Protein 6WA0 (pdb70)

Secondary structure (DSSP, 8-state):
-HHHHHHHHHHHHHHHHHHHHHHHHHH-/--THHHHHHHHHHHHHHHHHHHHHHHHHH-/--THHHHHHHHHHHHHHHHHHHHHHHHHT-/-HHHHHHHHHHHHHHHHHHHHHHHHHHT-/-HHHHHHHHHHHHHHHHHHHHHHHHHHHT-/--HHHHHHHHHHHHHHHHHHHHHHHHHH-/-HHHHHHHHHHHHHHHHHHHHHHHHHH-/-THHHHHHHHHHHHHHHHHHHHHHHHHHH-/--SHHHHHHHHHHHHHHHHHHHHHHHHHH-

Structure (mmCIF, N/CA/C/O backbone):
data_6WA0
#
_entry.id   6WA0
#
_cell.length_a   96.159
_cell.length_b   96.159
_cell.length_c   79.299
_cell.angle_alpha   90.000
_cell.angle_beta   90.000
_cell.angle_gamma   120.000
#
_symmetry.space_group_name_H-M   'P 32 2 1'
#
loop_
_atom_site.group_PDB
_atom_site.id
_atom_site.type_symbol
_atom_site.label_atom_id
_atom_site.label_alt_id
_atom_site.label_comp_id
_atom_site.label_asym_id
_atom_site.label_entity_id
_atom_site.label_seq_id
_atom_site.pdbx_PDB_ins_code
_atom_site.Cartn_x
_atom_site.Cartn_y
_atom_site.Cartn_z
_atom_site.occupancy
_atom_site.B_iso_or_equiv
_atom_site.auth_seq_id
_atom_site.auth_comp_id
_atom_site.auth_asym_id
_atom_site.auth_atom_id
_atom_site.pdbx_PDB_model_num
ATOM 1 N N . PRO A 1 2 ? -17.073 30.351 16.748 1.00 160.49 2 PRO A N 1
ATOM 2 C CA . PRO A 1 2 ? -16.711 31.720 16.365 1.00 158.98 2 PRO A CA 1
ATOM 3 C C . PRO A 1 2 ? -17.798 32.728 16.728 1.00 155.41 2 PRO A C 1
ATOM 4 O O . PRO A 1 2 ? -18.943 32.342 16.945 1.00 157.09 2 PRO A O 1
ATOM 8 N N . GLU A 1 3 ? -17.433 34.010 16.796 1.00 152.92 3 GLU A N 1
ATOM 9 C CA . GLU A 1 3 ? -18.419 35.038 17.114 1.00 150.44 3 GLU A CA 1
ATOM 10 C C . GLU A 1 3 ? -19.405 35.247 15.975 1.00 146.71 3 GLU A C 1
ATOM 11 O O . GLU A 1 3 ? -20.561 35.606 16.221 1.00 151.46 3 GLU A O 1
ATOM 17 N N . THR A 1 4 ? -18.976 35.029 14.732 1.00 138.20 4 THR A N 1
ATOM 18 C CA . THR A 1 4 ? -19.864 35.275 13.602 1.00 132.60 4 THR A CA 1
ATOM 19 C C . THR A 1 4 ? -20.977 34.235 13.531 1.00 124.31 4 THR A C 1
ATOM 20 O O . THR A 1 4 ? -22.108 34.555 13.148 1.00 123.39 4 THR A O 1
ATOM 24 N N . ALA A 1 5 ? -20.682 32.988 13.905 1.00 118.03 5 ALA A N 1
ATOM 25 C CA . ALA A 1 5 ? -21.710 31.953 13.907 1.00 109.34 5 ALA A CA 1
ATOM 26 C C . ALA A 1 5 ? -22.556 32.006 15.174 1.00 102.10 5 ALA A C 1
ATOM 27 O O . ALA A 1 5 ? -23.763 31.744 15.129 1.00 102.10 5 ALA A O 1
ATOM 29 N N . LEU A 1 6 ? -21.936 32.334 16.311 1.00 98.06 6 LEU A N 1
ATOM 30 C CA . LEU A 1 6 ? -22.682 32.459 17.558 1.00 92.57 6 LEU A CA 1
ATOM 31 C C . LEU A 1 6 ? -23.684 33.604 17.498 1.00 92.43 6 LEU A C 1
ATOM 32 O O . LEU A 1 6 ? -24.748 33.528 18.124 1.00 97.00 6 LEU A O 1
ATOM 37 N N . LEU A 1 7 ? -23.369 34.666 16.755 1.00 88.29 7 LEU A N 1
ATOM 38 C CA . LEU A 1 7 ? -24.310 35.773 16.622 1.00 88.32 7 LEU A CA 1
ATOM 39 C C . LEU A 1 7 ? -25.551 35.350 15.844 1.00 88.99 7 LEU A C 1
ATOM 40 O O . LEU A 1 7 ? -26.668 35.764 16.174 1.00 90.81 7 LEU A O 1
ATOM 45 N N . VAL A 1 8 ? -25.375 34.518 14.815 1.00 86.73 8 VAL A N 1
ATOM 46 C CA . VAL A 1 8 ? -26.515 34.034 14.042 1.00 81.09 8 VAL A CA 1
ATOM 47 C C . VAL A 1 8 ? -27.327 33.033 14.857 1.00 80.14 8 VAL A C 1
ATOM 48 O O . VAL A 1 8 ? -28.560 32.986 14.761 1.00 77.49 8 VAL A O 1
ATOM 52 N N . ALA A 1 9 ? -26.653 32.222 15.676 1.00 80.08 9 ALA A N 1
ATOM 53 C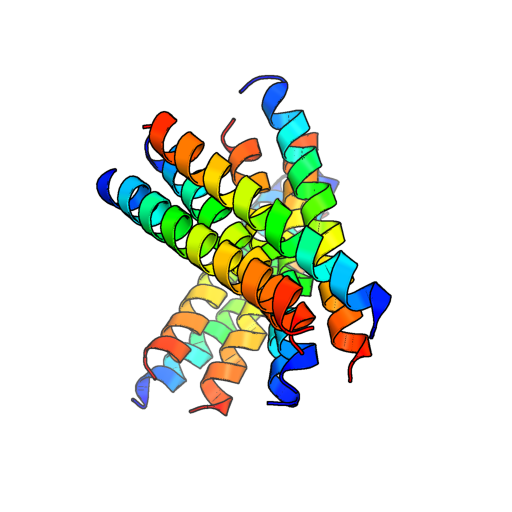 CA . ALA A 1 9 ? -27.371 31.305 16.555 1.00 80.47 9 ALA A CA 1
ATOM 54 C C . ALA A 1 9 ? -28.173 32.056 17.609 1.00 84.03 9 ALA A C 1
ATOM 55 O O . ALA A 1 9 ? -29.237 31.584 18.028 1.00 86.85 9 ALA A O 1
ATOM 57 N N . PHE A 1 10 ? -27.687 33.220 18.047 1.00 83.98 10 PHE A N 1
ATOM 58 C CA . PHE A 1 10 ? -28.437 34.014 19.013 1.00 81.98 10 PHE A CA 1
ATOM 59 C C . PHE A 1 10 ? -29.649 34.678 18.372 1.00 80.32 10 PHE A C 1
ATOM 60 O O . PHE A 1 10 ? -30.694 34.811 19.020 1.00 79.45 10 PHE A O 1
ATOM 68 N N . VAL A 1 11 ? -29.534 35.099 17.110 1.00 79.37 11 VAL A N 1
ATOM 69 C CA . VAL A 1 11 ? -30.706 35.591 16.391 1.00 80.15 11 VAL A CA 1
ATOM 70 C C . VAL A 1 11 ? -31.760 34.498 16.299 1.00 80.59 11 VAL A C 1
ATOM 71 O O . VAL A 1 11 ? -32.945 34.734 16.559 1.00 78.67 11 VAL A O 1
ATOM 75 N N . ALA A 1 12 ? -31.342 33.282 15.940 1.00 83.24 12 ALA A N 1
ATOM 76 C CA . ALA A 1 12 ? -32.272 32.160 15.899 1.00 85.53 12 ALA A CA 1
ATOM 77 C C . ALA A 1 12 ? -32.883 31.900 17.270 1.00 90.10 12 ALA A C 1
ATOM 78 O O . ALA A 1 12 ? -34.074 31.588 17.378 1.00 94.02 12 ALA A O 1
ATOM 80 N N . TYR A 1 13 ? -32.083 32.028 18.331 1.00 86.16 13 TYR A N 1
ATOM 81 C CA . TYR A 1 13 ? -32.600 31.794 19.674 1.00 83.62 13 TYR A CA 1
ATOM 82 C C . TYR A 1 13 ? -33.631 32.848 20.055 1.00 83.85 13 TYR A C 1
ATOM 83 O O . TYR A 1 13 ? -34.734 32.517 20.507 1.00 83.12 13 TYR A O 1
ATOM 92 N N . TYR A 1 14 ? -33.296 34.126 19.868 1.00 85.18 14 TYR A N 1
ATOM 93 C CA . TYR A 1 14 ? -34.236 35.184 20.219 1.00 82.65 14 TYR A CA 1
ATOM 94 C C . TYR A 1 14 ? -35.442 35.199 19.290 1.00 80.16 14 TYR A C 1
ATOM 95 O O . TYR A 1 14 ? -36.543 35.555 19.721 1.00 80.22 14 TYR A O 1
ATOM 104 N N . THR A 1 15 ? -35.262 34.813 18.023 1.00 77.87 15 THR A N 1
ATOM 105 C CA . THR A 1 15 ? -36.410 34.692 17.130 1.00 77.44 15 THR A CA 1
ATOM 106 C C . THR A 1 15 ? -37.303 33.527 17.545 1.00 77.14 15 THR A C 1
ATOM 107 O O . THR A 1 15 ? -38.531 33.610 17.435 1.00 76.60 15 THR A O 1
ATOM 111 N N . ALA A 1 16 ? -36.705 32.436 18.029 1.00 75.95 16 ALA A N 1
ATOM 112 C CA . ALA A 1 16 ? -37.508 31.337 18.554 1.00 76.26 16 ALA A CA 1
ATOM 113 C C . ALA A 1 16 ? -38.241 31.745 19.822 1.00 72.11 16 ALA A C 1
ATOM 114 O O . ALA A 1 16 ? -39.364 31.287 20.062 1.00 70.21 16 ALA A O 1
ATOM 116 N N . LEU A 1 17 ? -37.629 32.603 20.639 1.00 72.11 17 LEU A N 1
ATOM 117 C CA . LEU A 1 17 ? -38.295 33.074 21.849 1.00 74.06 17 LEU A CA 1
ATOM 118 C C . LEU A 1 17 ? -39.475 33.976 21.515 1.00 70.69 17 LEU A C 1
ATOM 119 O O . LEU A 1 17 ? -40.508 33.933 22.193 1.00 69.34 17 LEU A O 1
ATOM 124 N N . ILE A 1 18 ? -39.342 34.800 20.474 1.00 70.74 18 ILE A N 1
ATOM 125 C CA . ILE A 1 18 ? -40.445 35.668 20.077 1.00 70.53 18 ILE A CA 1
ATOM 126 C C . ILE A 1 18 ? -41.595 34.842 19.517 1.00 77.59 18 ILE A C 1
ATOM 127 O O . ILE A 1 18 ? -42.763 35.069 19.858 1.00 79.25 18 ILE A O 1
ATOM 132 N N . ALA A 1 19 ? -41.286 33.865 18.659 1.00 79.45 19 ALA A N 1
ATOM 133 C CA . ALA A 1 19 ? -42.325 32.975 18.152 1.00 79.67 19 ALA A CA 1
ATOM 134 C C . ALA A 1 19 ? -43.012 32.221 19.281 1.00 81.86 19 ALA A C 1
ATOM 135 O O . ALA A 1 19 ? -44.213 31.942 19.201 1.00 85.99 19 ALA A O 1
ATOM 137 N N . LEU A 1 20 ? -42.272 31.892 20.340 1.00 83.73 20 LEU A N 1
ATOM 138 C CA . LEU A 1 20 ? -42.869 31.181 21.465 1.00 84.24 20 LEU A CA 1
ATOM 139 C C . LEU A 1 20 ? -43.767 32.099 22.282 1.00 82.55 20 LEU A C 1
ATOM 140 O O . LEU A 1 20 ? -44.818 31.672 22.773 1.00 81.93 20 LEU A O 1
ATOM 145 N N . ILE A 1 21 ? -43.369 33.364 22.438 1.00 82.66 21 ILE A N 1
ATOM 146 C CA . ILE A 1 21 ? -44.203 34.327 23.150 1.00 83.18 21 ILE A CA 1
ATOM 147 C C . ILE A 1 21 ? -45.439 34.669 22.329 1.00 84.64 21 ILE A C 1
ATOM 148 O O . ILE A 1 21 ? -46.546 34.787 22.869 1.00 87.72 21 ILE A O 1
ATOM 153 N N . PHE A 1 22 ? -45.272 34.835 21.014 1.00 82.72 22 PHE A N 1
ATOM 154 C CA . PHE A 1 22 ? -46.418 35.090 20.148 1.00 83.03 22 PHE A CA 1
ATOM 155 C C . PHE A 1 22 ? -47.422 33.947 20.202 1.00 82.75 22 PHE A C 1
ATOM 156 O O . PHE A 1 22 ? -48.636 34.181 20.160 1.00 80.47 22 PHE A O 1
ATOM 164 N N . ALA A 1 23 ? -46.938 32.708 20.303 1.00 83.88 23 ALA A N 1
ATOM 165 C CA . ALA A 1 23 ? -47.842 31.571 20.417 1.00 85.40 23 ALA A CA 1
ATOM 166 C C . ALA A 1 23 ? -48.620 31.602 21.727 1.00 88.57 23 ALA A C 1
ATOM 167 O O . ALA A 1 23 ? -49.790 31.206 21.759 1.00 94.88 23 ALA A O 1
ATOM 169 N N . ILE A 1 24 ? -47.996 32.072 22.810 1.00 85.96 24 ILE A N 1
ATOM 170 C CA . ILE A 1 24 ? -48.695 32.147 24.089 1.00 82.49 24 ILE A CA 1
ATOM 171 C C . ILE A 1 24 ? -49.764 33.232 24.051 1.00 87.32 24 ILE A C 1
ATOM 172 O O . ILE A 1 24 ? -50.849 33.073 24.622 1.00 92.34 24 ILE A O 1
ATOM 177 N N . LEU A 1 25 ? -49.478 34.349 23.377 1.00 88.56 25 LEU A N 1
ATOM 178 C CA . LEU A 1 25 ? -50.447 35.437 23.306 1.00 95.28 25 LEU A CA 1
ATOM 179 C C . LEU A 1 25 ? -51.715 35.003 22.581 1.00 103.85 25 LEU A C 1
ATOM 180 O O . LEU A 1 25 ? -52.819 35.433 22.932 1.00 109.01 25 LEU A O 1
ATOM 185 N N . ALA A 1 26 ? -51.579 34.143 21.572 1.00 108.64 26 ALA A N 1
ATOM 186 C CA . ALA A 1 26 ? -52.742 33.649 20.844 1.00 114.42 26 ALA A CA 1
ATOM 187 C C . ALA A 1 26 ? -53.511 32.597 21.630 1.00 118.92 26 ALA A C 1
ATOM 188 O O . ALA A 1 26 ? -54.728 32.468 21.457 1.00 123.84 26 ALA A O 1
ATOM 190 N N . THR A 1 27 ? -52.826 31.847 22.496 1.00 119.31 27 THR A N 1
ATOM 191 C CA . THR A 1 27 ? -53.502 30.832 23.296 1.00 123.17 27 THR A CA 1
ATOM 192 C C . THR A 1 27 ? -54.375 31.466 24.372 1.00 126.11 27 THR A C 1
ATOM 193 O O . THR A 1 27 ? -55.485 30.991 24.641 1.00 131.88 27 THR A O 1
ATOM 197 N N . ARG A 1 28 ? -53.892 32.544 24.994 1.00 124.91 28 ARG A N 1
ATOM 198 C CA . ARG A 1 28 ? -54.655 33.183 26.060 1.00 130.96 28 ARG A CA 1
ATOM 199 C C . ARG A 1 28 ? -55.947 33.800 25.541 1.00 135.11 28 ARG A C 1
ATOM 200 O O . ARG A 1 28 ? -56.927 33.898 26.288 1.00 141.12 28 ARG A O 1
ATOM 208 N N . ARG A 1 29 ? -55.974 34.213 24.278 1.00 131.70 29 ARG A N 1
ATOM 209 C CA . ARG A 1 29 ? -57.182 34.781 23.693 1.00 131.48 29 ARG A CA 1
ATOM 210 C C . ARG A 1 29 ? -58.103 33.679 23.175 1.00 128.17 29 ARG A C 1
ATOM 211 O O . ARG A 1 29 ? -59.294 33.653 23.488 1.00 125.96 29 ARG A O 1
ATOM 219 N N . GLU B 1 1 ? -15.713 31.138 20.935 1.00 180.92 1 GLU B N 1
ATOM 220 C CA . GLU B 1 1 ? -16.265 29.836 21.289 1.00 181.10 1 GLU B CA 1
ATOM 221 C C . GLU B 1 1 ? -16.823 29.112 20.069 1.00 179.57 1 GLU B C 1
ATOM 222 O O . GLU B 1 1 ? -17.832 29.528 19.501 1.00 179.70 1 GLU B O 1
ATOM 228 N N . PRO B 1 2 ? -16.169 28.020 19.672 1.00 175.85 2 PRO B N 1
ATOM 229 C CA . PRO B 1 2 ? -16.617 27.283 18.484 1.00 171.23 2 PRO B CA 1
ATOM 230 C C . PRO B 1 2 ? -17.724 26.282 18.784 1.00 162.93 2 PRO B C 1
ATOM 231 O O . PRO B 1 2 ? -18.702 26.190 18.034 1.00 162.95 2 PRO B O 1
ATOM 235 N N . GLU B 1 3 ? -17.582 25.527 19.876 1.00 153.82 3 GLU B N 1
ATOM 236 C CA . GLU B 1 3 ? -18.582 24.526 20.227 1.00 143.27 3 GLU B CA 1
ATOM 237 C C . GLU B 1 3 ? -19.864 25.151 20.766 1.00 130.50 3 GLU B C 1
ATOM 238 O O . GLU B 1 3 ? -20.909 24.493 20.756 1.00 125.52 3 GLU B O 1
ATOM 244 N N . THR B 1 4 ? -19.809 26.398 21.240 1.00 126.45 4 THR B N 1
ATOM 245 C CA . THR B 1 4 ? -20.992 27.025 21.820 1.00 122.09 4 THR B CA 1
ATOM 246 C C . THR B 1 4 ? -22.028 27.363 20.754 1.00 119.96 4 THR B C 1
ATOM 247 O O . THR B 1 4 ? -23.227 27.417 21.053 1.00 119.64 4 THR B O 1
ATOM 251 N N . ALA B 1 5 ? -21.594 27.579 19.508 1.00 117.82 5 ALA B N 1
ATOM 252 C CA . ALA B 1 5 ? -22.533 27.915 18.441 1.00 113.98 5 ALA B CA 1
ATOM 253 C C . ALA B 1 5 ? -23.550 26.801 18.224 1.00 111.77 5 ALA B C 1
ATOM 254 O O . ALA B 1 5 ? -24.731 27.071 17.982 1.00 110.43 5 ALA B O 1
ATOM 256 N N . LEU B 1 6 ? -23.107 25.542 18.285 1.00 113.14 6 LEU B N 1
ATOM 257 C CA . LEU B 1 6 ? -24.039 24.429 18.153 1.00 112.40 6 LEU B CA 1
ATOM 258 C C . LEU B 1 6 ? -24.990 24.362 19.337 1.00 110.29 6 LEU B C 1
ATOM 259 O O . LEU B 1 6 ? -26.137 23.931 19.184 1.00 108.68 6 LEU B O 1
ATOM 264 N N . LEU B 1 7 ? -24.530 24.778 20.519 1.00 112.43 7 LEU B N 1
ATOM 265 C CA . LEU B 1 7 ? -25.385 24.766 21.701 1.00 109.21 7 LEU B CA 1
ATOM 266 C C . LEU B 1 7 ? -26.599 25.665 21.507 1.00 103.82 7 LEU B C 1
ATOM 267 O O . LEU B 1 7 ? -27.742 25.245 21.724 1.00 103.20 7 LEU B O 1
ATOM 272 N N . VAL B 1 8 ? -26.369 26.911 21.089 1.00 97.00 8 VAL B N 1
ATOM 273 C CA . VAL B 1 8 ? -27.472 27.848 20.908 1.00 90.96 8 VAL B CA 1
ATOM 274 C C . VAL B 1 8 ? -28.334 27.448 19.718 1.00 90.03 8 VAL B C 1
ATOM 275 O O . VAL B 1 8 ? -29.560 27.610 19.748 1.00 92.21 8 VAL B O 1
ATOM 279 N N . ALA B 1 9 ? -27.720 26.912 18.659 1.00 89.43 9 ALA B N 1
ATOM 280 C CA . ALA B 1 9 ? -28.484 26.535 17.474 1.00 87.58 9 ALA B CA 1
ATOM 281 C C . ALA B 1 9 ? -29.425 25.373 17.766 1.00 92.34 9 ALA B C 1
ATOM 282 O O . ALA B 1 9 ? -30.563 25.355 17.285 1.00 95.17 9 ALA B O 1
ATOM 284 N N . PHE B 1 10 ? -28.971 24.391 18.548 1.00 93.97 10 PHE B N 1
ATOM 285 C CA . PHE B 1 10 ? -29.849 23.282 18.906 1.00 95.43 10 PHE B CA 1
ATOM 286 C C . PHE B 1 10 ? -30.979 23.745 19.815 1.00 95.48 10 PHE B C 1
ATOM 287 O O . PHE B 1 10 ? -32.132 23.335 19.636 1.00 94.65 10 PHE B O 1
ATOM 295 N N . VAL B 1 11 ? -30.672 24.603 20.791 1.00 97.69 11 VAL B N 1
ATOM 296 C CA . VAL B 1 11 ? -31.720 25.155 21.646 1.00 93.91 11 VAL B CA 1
ATOM 297 C C . VAL B 1 11 ? -32.696 25.979 20.819 1.00 93.28 11 VAL B C 1
ATOM 298 O O . VAL B 1 11 ? -33.915 25.900 21.011 1.00 95.82 11 VAL B O 1
ATOM 302 N N . ALA B 1 12 ? -32.181 26.772 19.878 1.00 88.44 12 ALA B N 1
ATOM 303 C CA . ALA B 1 12 ? -33.058 27.542 19.001 1.00 85.96 12 ALA B CA 1
ATOM 304 C C . ALA B 1 12 ? -33.874 26.629 18.094 1.00 83.76 12 ALA B C 1
ATOM 305 O O . ALA B 1 12 ? -35.063 26.877 17.861 1.00 80.16 12 ALA B O 1
ATOM 307 N N . TYR B 1 13 ? -33.252 25.566 17.577 1.00 85.42 13 TYR B N 1
ATOM 308 C CA . TYR B 1 13 ? -33.947 24.669 16.659 1.00 86.07 13 TYR B CA 1
ATOM 309 C C . TYR B 1 13 ? -35.098 23.950 17.349 1.00 89.88 13 TYR B C 1
ATOM 310 O O . TYR B 1 13 ? -36.190 23.829 16.780 1.00 91.96 13 TYR B O 1
ATOM 319 N N . TYR B 1 14 ? -34.876 23.462 18.571 1.00 89.76 14 TYR B N 1
ATOM 320 C CA . TYR B 1 14 ? -35.944 22.769 19.284 1.00 88.51 14 TYR B CA 1
ATOM 321 C C . TYR B 1 14 ? -36.991 23.751 19.800 1.00 85.34 14 TYR B C 1
ATOM 322 O O . TYR B 1 14 ? -38.193 23.464 19.752 1.00 86.75 14 TYR B O 1
ATOM 331 N N . THR B 1 15 ? -36.556 24.919 20.281 1.00 81.58 15 THR B N 1
ATOM 332 C CA . THR B 1 15 ? -37.497 25.934 20.748 1.00 81.45 15 THR B CA 1
ATOM 333 C C . THR B 1 15 ? -38.415 26.393 19.623 1.00 83.02 15 THR B C 1
ATOM 334 O O . THR B 1 15 ? -39.622 26.566 19.828 1.00 83.99 15 THR B O 1
ATOM 338 N N . ALA B 1 16 ? -37.859 26.599 18.426 1.00 84.70 16 ALA B N 1
ATOM 339 C CA . ALA B 1 16 ? -38.684 26.979 17.285 1.00 82.96 16 ALA B CA 1
ATOM 340 C C . ALA B 1 16 ? -39.662 25.873 16.910 1.00 84.62 16 ALA B C 1
ATOM 341 O O . ALA B 1 16 ? -40.777 26.157 16.460 1.00 85.93 16 ALA B O 1
ATOM 343 N N . LEU B 1 17 ? -39.265 24.610 17.090 1.00 83.64 17 LEU B N 1
ATOM 344 C CA . LEU B 1 17 ? -40.190 23.504 16.863 1.00 84.31 17 LEU B CA 1
ATOM 345 C C . LEU B 1 17 ? -41.303 23.497 17.901 1.00 84.34 17 LEU B C 1
ATOM 346 O O . LEU B 1 17 ? -42.457 23.189 17.581 1.00 84.49 17 LEU B O 1
ATOM 351 N N . ILE B 1 18 ? -40.972 23.819 19.152 1.00 85.04 18 ILE B N 1
ATOM 352 C CA . ILE B 1 18 ? -41.992 23.938 20.189 1.00 84.83 18 ILE B CA 1
ATOM 353 C C . ILE B 1 18 ? -42.952 25.072 19.857 1.00 83.45 18 ILE B C 1
ATOM 354 O O . ILE B 1 18 ? -44.175 24.928 19.967 1.00 82.15 18 ILE B O 1
ATOM 359 N N . ALA B 1 19 ? -42.409 26.220 19.442 1.00 81.82 19 ALA B N 1
ATOM 360 C CA . ALA B 1 19 ? -43.252 27.337 19.032 1.00 78.40 19 ALA B CA 1
ATOM 361 C C . ALA B 1 19 ? -44.022 27.019 17.758 1.00 79.76 19 ALA B C 1
ATOM 362 O O . ALA B 1 19 ? -45.127 27.536 17.559 1.00 80.61 19 ALA B O 1
ATOM 364 N N . LEU B 1 20 ? -43.461 26.176 16.890 1.00 83.23 20 LEU B N 1
ATOM 365 C CA . LEU B 1 20 ? -44.164 25.792 15.671 1.00 89.65 20 LEU B CA 1
ATOM 366 C C . LEU B 1 20 ? -45.407 24.970 15.989 1.00 92.94 20 LEU B C 1
ATOM 367 O O . LEU B 1 20 ? -46.469 25.185 15.394 1.00 93.12 20 LEU B O 1
ATOM 372 N N . ILE B 1 21 ? -45.294 24.028 16.928 1.00 95.05 21 ILE B N 1
ATOM 373 C CA . ILE B 1 21 ? -46.427 23.171 17.266 1.00 93.55 21 ILE B CA 1
ATOM 374 C C . ILE B 1 21 ? -47.482 23.952 18.040 1.00 95.68 21 ILE B C 1
ATOM 375 O O . ILE B 1 21 ? -48.687 23.755 17.842 1.00 97.52 21 ILE B O 1
ATOM 380 N N . PHE B 1 22 ? -47.051 24.844 18.937 1.00 91.52 22 PHE B N 1
ATOM 381 C CA . PHE B 1 22 ? -48.006 25.658 19.684 1.00 90.66 22 PHE B CA 1
ATOM 382 C C . PHE B 1 22 ? -48.834 26.530 18.750 1.00 92.46 22 PHE B C 1
ATOM 383 O O . PHE B 1 22 ? -50.030 26.742 18.983 1.00 94.48 22 PHE B O 1
ATOM 391 N N . ALA B 1 23 ? -48.212 27.054 17.692 1.00 91.43 23 ALA B N 1
ATOM 392 C CA . ALA B 1 23 ? -48.960 27.834 16.712 1.00 89.55 23 ALA B CA 1
ATOM 393 C C . ALA B 1 23 ? -49.958 26.958 15.968 1.00 90.03 23 ALA B C 1
ATOM 394 O O . ALA B 1 23 ? -51.074 27.396 15.662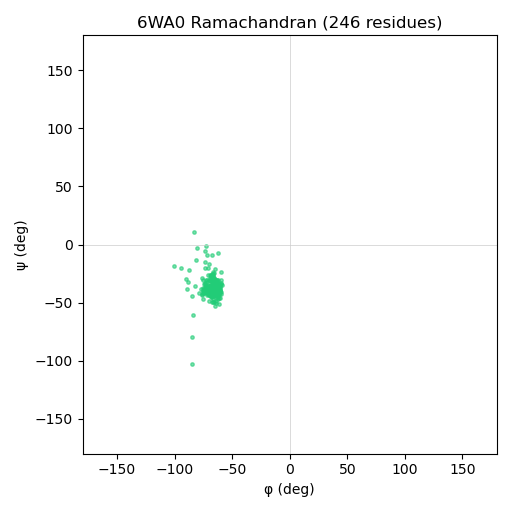 1.00 90.46 23 ALA B O 1
ATOM 396 N N . ILE B 1 24 ? -49.574 25.715 15.671 1.00 88.92 24 ILE B N 1
ATOM 397 C CA . ILE B 1 24 ? -50.505 24.776 15.056 1.00 86.79 24 ILE B CA 1
ATOM 398 C C . ILE B 1 24 ? -51.626 24.428 16.025 1.00 85.69 24 ILE B C 1
ATOM 399 O O . ILE B 1 24 ? -52.802 24.387 15.646 1.00 86.23 24 ILE B O 1
ATOM 404 N N . LEU B 1 25 ? -51.285 24.187 17.294 1.00 88.32 25 LEU B N 1
ATOM 405 C CA . LEU B 1 25 ? -52.308 23.848 18.278 1.00 95.33 25 LEU B CA 1
ATOM 406 C C . LEU B 1 25 ? -53.225 25.034 18.559 1.00 101.18 25 LEU B C 1
ATOM 407 O O . LEU B 1 25 ? -54.438 24.859 18.722 1.00 105.02 25 LEU B O 1
ATOM 412 N N . ALA B 1 26 ? -52.672 26.249 18.610 1.00 104.01 26 ALA B N 1
ATOM 413 C CA . ALA B 1 26 ? -53.507 27.426 18.834 1.00 105.10 26 ALA B CA 1
ATOM 414 C C . ALA B 1 26 ? -54.445 27.686 17.661 1.00 108.91 26 ALA B C 1
ATOM 415 O O . ALA B 1 26 ? -55.561 28.178 17.861 1.00 107.33 26 ALA B O 1
ATOM 417 N N . THR B 1 27 ? -54.014 27.369 16.438 1.00 114.47 27 THR B N 1
ATOM 418 C CA . THR B 1 27 ? -54.889 27.540 15.283 1.00 120.85 27 THR B CA 1
ATOM 419 C C . THR B 1 27 ? -56.027 26.529 15.304 1.00 131.06 27 THR B C 1
ATOM 420 O O . THR B 1 27 ? -57.185 26.882 15.051 1.00 135.29 27 THR B O 1
ATOM 424 N N . ARG B 1 28 ? -55.721 25.271 15.614 1.00 136.97 28 ARG B N 1
ATOM 425 C CA . ARG B 1 28 ? -56.724 24.215 15.649 1.00 143.29 28 ARG B CA 1
ATOM 426 C C . ARG B 1 28 ? -57.533 24.200 16.940 1.00 145.34 28 ARG B C 1
ATOM 427 O O . ARG B 1 28 ? -58.453 23.385 17.063 1.00 146.66 28 ARG B O 1
ATOM 435 N N . ARG B 1 29 ? -57.218 25.071 17.900 1.00 147.41 29 ARG B N 1
ATOM 436 C CA . ARG B 1 29 ? -58.002 25.163 19.126 1.00 153.47 29 ARG B CA 1
ATOM 437 C C . ARG B 1 29 ? -59.153 26.151 18.992 1.00 158.66 29 ARG B C 1
ATOM 438 O O . ARG B 1 29 ? -60.245 25.907 19.517 1.00 161.77 29 ARG B O 1
ATOM 446 N N . LEU B 1 30 ? -58.927 27.264 18.301 1.00 162.86 30 LEU B N 1
ATOM 447 C CA . LEU B 1 30 ? -59.981 28.234 18.033 1.00 165.75 30 LEU B CA 1
ATOM 448 C C . LEU B 1 30 ? -60.847 27.767 16.872 1.00 170.76 30 LEU B C 1
ATOM 449 O O . LEU B 1 30 ? -62.075 27.762 16.960 1.00 173.62 30 LEU B O 1
ATOM 463 N N . GLU C 1 1 ? -58.684 38.972 20.421 1.00 181.96 1 GLU C N 1
ATOM 464 C CA . GLU C 1 1 ? -59.377 38.052 21.320 1.00 182.86 1 GLU C CA 1
ATOM 465 C C . GLU C 1 1 ? -60.278 37.035 20.595 1.00 181.96 1 GLU C C 1
ATOM 466 O O . GLU C 1 1 ? -60.222 35.847 20.913 1.00 184.12 1 GLU C O 1
ATOM 472 N N . PRO C 1 2 ? -61.116 37.473 19.623 1.00 179.87 2 PRO C N 1
ATOM 473 C CA . PRO C 1 2 ? -61.916 36.486 18.885 1.00 180.00 2 PRO C CA 1
ATOM 474 C C . PRO C 1 2 ? -61.143 35.881 17.725 1.00 177.03 2 PRO C C 1
ATOM 475 O O . PRO C 1 2 ? -60.284 35.018 17.928 1.00 175.41 2 PRO C O 1
ATOM 479 N N . GLU C 1 3 ? -61.440 36.323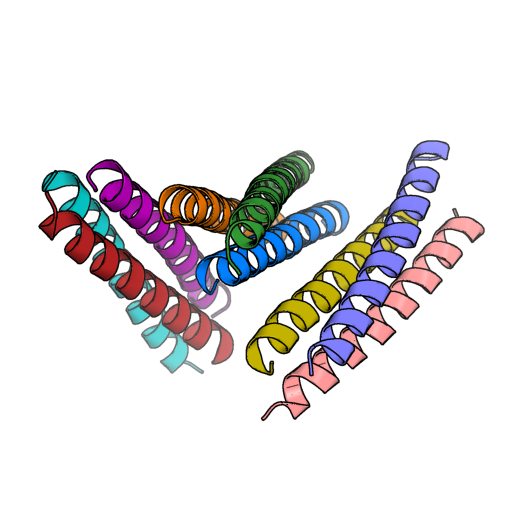 16.504 1.00 174.34 3 GLU C N 1
ATOM 480 C CA . GLU C 1 3 ? -60.676 35.887 15.344 1.00 172.10 3 GLU C CA 1
ATOM 481 C C . GLU C 1 3 ? -59.297 36.527 15.273 1.00 165.79 3 GLU C C 1
ATOM 482 O O . GLU C 1 3 ? -58.510 36.169 14.391 1.00 165.54 3 GLU C O 1
ATOM 488 N N . THR C 1 4 ? -58.990 37.462 16.175 1.00 162.24 4 THR C N 1
ATOM 489 C CA . THR C 1 4 ? -57.692 38.126 16.144 1.00 158.28 4 THR C CA 1
ATOM 490 C C . THR C 1 4 ? -56.570 37.166 16.518 1.00 155.02 4 THR C C 1
ATOM 491 O O . THR C 1 4 ? -55.509 37.168 15.883 1.00 155.83 4 THR C O 1
ATOM 495 N N . ALA C 1 5 ? -56.786 36.337 17.543 1.00 151.24 5 ALA C N 1
ATOM 496 C CA . ALA C 1 5 ? -55.760 35.394 17.970 1.00 146.97 5 ALA C CA 1
ATOM 497 C C . ALA C 1 5 ? -55.372 34.419 16.868 1.00 139.23 5 ALA C C 1
ATOM 498 O O . ALA C 1 5 ? -54.263 33.875 16.901 1.00 140.91 5 ALA C O 1
ATOM 500 N N . LEU C 1 6 ? -56.258 34.183 15.896 1.00 129.93 6 LEU C N 1
ATOM 501 C CA . LEU C 1 6 ? -55.896 33.339 14.762 1.00 119.27 6 LEU C CA 1
ATOM 502 C C . LEU C 1 6 ? -54.729 33.937 13.987 1.00 113.29 6 LEU C C 1
ATOM 503 O O . LEU C 1 6 ? -53.770 33.232 13.655 1.00 113.81 6 LEU C O 1
ATOM 508 N N . LEU C 1 7 ? -54.787 35.241 13.703 1.00 107.46 7 LEU C N 1
ATOM 509 C CA . LEU C 1 7 ? -53.706 35.889 12.965 1.00 100.00 7 LEU C CA 1
ATOM 510 C C . LEU C 1 7 ? -52.410 35.890 13.764 1.00 94.80 7 LEU C C 1
ATOM 511 O O . LEU C 1 7 ? -51.328 35.691 13.201 1.00 94.56 7 LEU C O 1
ATOM 516 N N . VAL C 1 8 ? -52.499 36.114 15.078 1.00 93.88 8 VAL C N 1
ATOM 517 C CA . VAL C 1 8 ? -51.311 36.083 15.927 1.00 91.11 8 VAL C CA 1
ATOM 518 C C . VAL C 1 8 ? -50.679 34.699 15.914 1.00 93.73 8 VAL C C 1
ATOM 519 O O . VAL C 1 8 ? -49.450 34.567 15.995 1.00 91.76 8 VAL C O 1
ATOM 523 N N . ALA C 1 9 ? -51.498 33.648 15.814 1.00 93.91 9 ALA C N 1
ATOM 524 C CA . ALA C 1 9 ? -50.956 32.304 15.663 1.00 93.26 9 ALA C CA 1
ATOM 525 C C . ALA C 1 9 ? -50.179 32.163 14.361 1.00 93.04 9 ALA C C 1
ATOM 526 O O . ALA C 1 9 ? -49.167 31.453 14.317 1.00 94.47 9 ALA C O 1
ATOM 528 N N . PHE C 1 10 ? -50.631 32.833 13.298 1.00 91.35 10 PHE C N 1
ATOM 529 C CA . PHE C 1 10 ? -49.890 32.814 12.042 1.00 90.29 10 PHE C CA 1
ATOM 530 C C . PHE C 1 10 ? -48.561 33.548 12.164 1.00 90.52 10 PHE C C 1
ATOM 531 O O . PHE C 1 10 ? -47.587 33.176 11.499 1.00 91.71 10 PHE C O 1
ATOM 539 N N . VAL C 1 11 ? -48.498 34.588 12.998 1.00 89.34 11 VAL C N 1
ATOM 540 C CA . VAL C 1 11 ? -47.236 35.293 13.201 1.00 89.55 11 VAL C CA 1
ATOM 541 C C . VAL C 1 11 ? -46.246 34.408 13.946 1.00 93.37 11 VAL C C 1
ATOM 542 O O . VAL C 1 11 ? -45.055 34.373 13.618 1.00 92.26 11 VAL C O 1
ATOM 546 N N . ALA C 1 12 ? -46.721 33.681 14.962 1.00 99.04 12 ALA C N 1
ATOM 547 C CA . ALA C 1 12 ? -45.853 32.756 15.681 1.00 99.74 12 ALA C CA 1
ATOM 548 C C . ALA C 1 12 ? -45.366 31.631 14.778 1.00 104.72 12 ALA C C 1
ATOM 549 O O . ALA C 1 12 ? -44.223 31.176 14.912 1.00 105.15 12 ALA C O 1
ATOM 551 N N . TYR C 1 13 ? -46.213 31.180 13.851 1.00 94.86 13 TYR C N 1
ATOM 552 C CA . TYR C 1 13 ? -45.848 30.076 12.972 1.00 86.99 13 TYR C CA 1
ATOM 553 C C . TYR C 1 13 ? -44.699 30.462 12.047 1.00 84.87 13 TYR C C 1
ATOM 554 O O . TYR C 1 13 ? -43.710 29.729 11.928 1.00 85.19 13 TYR C O 1
ATOM 563 N N . TYR C 1 14 ? -44.811 31.615 11.385 1.00 84.09 14 TYR C N 1
ATOM 564 C CA . TYR C 1 14 ? -43.772 32.036 10.451 1.00 81.34 14 TYR C CA 1
ATOM 565 C C . TYR C 1 14 ? -42.517 32.504 11.175 1.00 80.85 14 TYR C C 1
ATOM 566 O O . TYR C 1 14 ? -41.406 32.306 10.672 1.00 81.26 14 TYR C O 1
ATOM 575 N N . THR C 1 15 ? -42.670 33.126 12.348 1.00 80.65 15 THR C N 1
ATOM 576 C CA . THR C 1 15 ? -41.504 33.517 13.133 1.00 76.38 15 THR C CA 1
ATOM 577 C C . THR C 1 15 ? -40.693 32.301 13.561 1.00 78.07 15 THR C C 1
ATOM 578 O O . THR C 1 15 ? -39.458 32.353 13.581 1.00 80.20 15 THR C O 1
ATOM 582 N N . ALA C 1 16 ? -41.367 31.198 13.898 1.00 77.41 16 ALA C N 1
ATOM 583 C CA . ALA C 1 16 ? -40.653 29.979 14.260 1.00 78.48 16 ALA C CA 1
ATOM 584 C C . ALA C 1 16 ? -39.897 29.410 13.068 1.00 76.82 16 ALA C C 1
ATOM 585 O O . ALA C 1 16 ? -38.776 28.911 13.218 1.00 75.47 16 ALA C O 1
ATOM 587 N N . LEU C 1 17 ? -40.496 29.476 11.875 1.00 78.06 17 LEU C N 1
ATOM 588 C CA . LEU C 1 17 ? -39.808 29.015 10.673 1.00 77.62 17 LEU C CA 1
ATOM 589 C C . LEU C 1 17 ? -38.581 29.870 10.381 1.00 74.42 17 LEU C C 1
ATOM 590 O O . LEU C 1 17 ? -37.542 29.352 9.955 1.00 73.22 17 L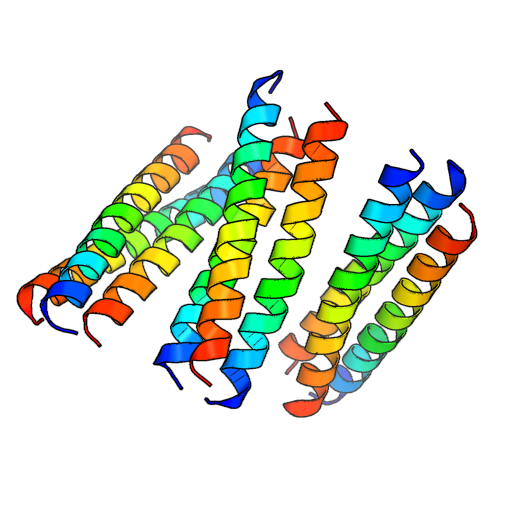EU C O 1
ATOM 595 N N . ILE C 1 18 ? -38.683 31.183 10.602 1.00 72.63 18 ILE C N 1
ATOM 596 C CA . ILE C 1 18 ? -37.523 32.058 10.452 1.00 71.51 18 ILE C CA 1
ATOM 597 C C . ILE C 1 18 ? -36.440 31.675 11.452 1.00 74.83 18 ILE C C 1
ATOM 598 O O . ILE C 1 18 ? -35.249 31.639 11.118 1.00 77.73 18 ILE C O 1
ATOM 603 N N . ALA C 1 19 ? -36.835 31.381 12.693 1.00 75.24 19 ALA C N 1
ATOM 604 C CA . ALA C 1 19 ? -35.870 30.919 13.684 1.00 76.48 19 ALA C CA 1
ATOM 605 C C . ALA C 1 19 ? -35.238 29.595 13.275 1.00 80.10 19 ALA C C 1
ATOM 606 O O . ALA C 1 19 ? -34.045 29.377 13.513 1.00 79.30 19 ALA C O 1
ATOM 608 N N . LEU C 1 20 ? -36.018 28.700 12.662 1.00 82.61 20 LEU C N 1
ATOM 609 C CA . LEU C 1 20 ? -35.462 27.438 12.185 1.00 83.56 20 LEU C CA 1
ATOM 610 C C . LEU C 1 20 ? -34.419 27.665 11.101 1.00 84.11 20 LEU C C 1
ATOM 611 O O . LEU C 1 20 ? -33.430 26.927 11.027 1.00 85.01 20 LEU C O 1
ATOM 616 N N . ILE C 1 21 ? -34.618 28.680 10.260 1.00 84.25 21 ILE C N 1
ATOM 617 C CA . ILE C 1 21 ? -33.683 28.946 9.172 1.00 84.27 21 ILE C CA 1
ATOM 618 C C . ILE C 1 21 ? -32.362 29.470 9.720 1.00 85.87 21 ILE C C 1
ATOM 619 O O . ILE C 1 21 ? -31.283 28.991 9.347 1.00 85.30 21 ILE C O 1
ATOM 624 N N . PHE C 1 22 ? -32.425 30.462 10.613 1.00 86.01 22 PHE C N 1
ATOM 625 C CA . PHE C 1 22 ? -31.206 31.002 11.206 1.00 87.85 22 PHE C CA 1
ATOM 626 C C . PHE C 1 22 ? -30.469 29.951 12.027 1.00 90.74 22 PHE C C 1
ATOM 627 O O . PHE C 1 22 ? -29.236 29.978 12.106 1.00 89.71 22 PHE C O 1
ATOM 635 N N . ALA C 1 23 ? -31.200 29.019 12.643 1.00 92.68 23 ALA C N 1
ATOM 636 C CA . ALA C 1 23 ? -30.545 27.903 13.313 1.00 90.75 23 ALA C CA 1
ATOM 637 C C . ALA C 1 23 ? -29.792 27.028 12.320 1.00 91.59 23 ALA C C 1
ATOM 638 O O . ALA C 1 23 ? -28.722 26.502 12.645 1.00 92.64 23 ALA C O 1
ATOM 640 N N . ILE C 1 24 ? -30.331 26.866 11.111 1.00 95.02 24 ILE C N 1
ATOM 641 C CA . ILE C 1 24 ? -29.624 26.133 10.068 1.00 96.58 24 ILE C CA 1
ATOM 642 C C . ILE C 1 24 ? -28.530 26.997 9.456 1.00 97.42 24 ILE C C 1
ATOM 643 O O . ILE C 1 24 ? -27.441 26.504 9.141 1.00 100.91 24 ILE C O 1
ATOM 648 N N . LEU C 1 25 ? -28.798 28.295 9.280 1.00 95.02 25 LEU C N 1
ATOM 649 C CA . LEU C 1 25 ? -27.789 29.190 8.721 1.00 93.42 25 LEU C CA 1
ATOM 650 C C . LEU C 1 25 ? -26.579 29.303 9.640 1.00 97.30 25 LEU C C 1
ATOM 651 O O . LEU C 1 25 ? -25.436 29.363 9.171 1.00 98.77 25 LEU C O 1
ATOM 656 N N . ALA C 1 26 ? -26.807 29.335 10.956 1.00 98.65 26 ALA C N 1
ATOM 657 C CA . ALA C 1 26 ? -25.691 29.371 11.894 1.00 98.04 26 ALA C CA 1
ATOM 658 C C . ALA C 1 26 ? -24.900 28.070 11.874 1.00 106.18 26 ALA C C 1
ATOM 659 O O . ALA C 1 26 ? -23.698 28.074 12.162 1.00 109.71 26 ALA C O 1
ATOM 661 N N . THR C 1 27 ? -25.549 26.951 11.542 1.00 113.09 27 THR C N 1
ATOM 662 C CA . THR C 1 27 ? -24.828 25.688 11.432 1.00 120.36 27 THR C CA 1
ATOM 663 C C . THR C 1 27 ? -23.944 25.658 10.191 1.00 127.07 27 THR C C 1
ATOM 664 O O . THR C 1 27 ? -22.886 25.019 10.199 1.00 128.20 27 THR C O 1
ATOM 668 N N . ARG C 1 28 ? -24.352 26.351 9.124 1.00 132.30 28 ARG C N 1
ATOM 669 C CA . ARG C 1 28 ? -23.557 26.375 7.902 1.00 135.41 28 ARG C CA 1
ATOM 670 C C . ARG C 1 28 ? -22.217 27.072 8.099 1.00 137.28 28 ARG C C 1
ATOM 671 O O . ARG C 1 28 ? -21.272 26.798 7.352 1.00 139.38 28 ARG C O 1
ATOM 679 N N . ARG C 1 29 ? -22.112 27.965 9.083 1.00 129.16 29 ARG C N 1
ATOM 680 C CA . ARG C 1 29 ? -20.861 28.666 9.349 1.00 126.42 29 ARG C CA 1
ATOM 681 C C . ARG C 1 29 ? -19.805 27.779 9.993 1.00 128.57 29 ARG C C 1
ATOM 682 O O . ARG C 1 29 ? -18.695 28.260 10.247 1.00 132.86 29 ARG C O 1
ATOM 690 N N . LEU C 1 30 ? -20.113 26.515 10.262 1.00 125.57 30 LEU C N 1
ATOM 691 C CA . LEU C 1 30 ? -19.162 25.620 10.909 1.00 122.42 30 LEU C CA 1
ATOM 692 C C . LEU C 1 30 ? -18.740 24.495 9.971 1.00 121.60 30 LEU C C 1
ATOM 693 O O . LEU C 1 30 ? -17.736 24.606 9.269 1.00 120.72 30 LEU C O 1
ATOM 698 N N . PRO D 1 2 ? -58.478 7.102 23.272 1.00 165.07 2 PRO D N 1
ATOM 699 C CA . PRO D 1 2 ? -57.707 8.108 22.535 1.00 166.23 2 PRO D CA 1
ATOM 700 C C . PRO D 1 2 ? -57.586 9.424 23.296 1.00 169.57 2 PRO D C 1
ATOM 701 O O . PRO D 1 2 ? -56.550 10.085 23.221 1.00 171.30 2 PRO D O 1
ATOM 705 N N . GLU D 1 3 ? -58.643 9.799 24.020 1.00 171.82 3 GLU D N 1
ATOM 706 C CA . GLU D 1 3 ? -58.606 11.015 24.823 1.00 174.15 3 GLU D CA 1
ATOM 707 C C . GLU D 1 3 ? -57.704 10.870 26.040 1.00 167.77 3 GLU D C 1
ATOM 708 O O . GLU D 1 3 ? -57.264 11.882 26.595 1.00 167.59 3 GLU D O 1
ATOM 714 N N . THR D 1 4 ? -57.421 9.636 26.463 1.00 155.14 4 THR D N 1
ATOM 715 C CA . THR D 1 4 ? -56.505 9.420 27.578 1.00 141.76 4 THR D CA 1
ATOM 716 C C . THR D 1 4 ? -55.073 9.769 27.188 1.00 135.76 4 THR D C 1
ATOM 717 O O . THR D 1 4 ? -54.311 10.295 28.008 1.00 137.01 4 THR D O 1
ATOM 721 N N . ALA D 1 5 ? -54.695 9.494 25.937 1.00 128.38 5 ALA D N 1
ATOM 722 C CA . ALA D 1 5 ? -53.333 9.767 25.491 1.00 117.51 5 ALA D CA 1
ATOM 723 C C . ALA D 1 5 ? -53.005 11.253 25.553 1.00 106.62 5 ALA D C 1
ATOM 724 O O . ALA D 1 5 ? -51.845 11.622 25.769 1.00 105.30 5 ALA D O 1
ATOM 726 N N . LEU D 1 6 ? -54.004 12.117 25.361 1.00 99.77 6 LEU D N 1
ATOM 727 C CA . LEU D 1 6 ? -53.773 13.551 25.507 1.00 95.56 6 LEU D CA 1
ATOM 728 C C . LEU D 1 6 ? -53.408 13.902 26.943 1.00 94.79 6 LEU D C 1
ATOM 729 O O . LEU D 1 6 ? -52.543 14.755 27.180 1.00 95.49 6 LEU D O 1
ATOM 734 N N . LEU D 1 7 ? -54.054 13.254 27.915 1.00 91.87 7 LEU D N 1
ATOM 735 C CA . LEU D 1 7 ? -53.705 13.481 29.313 1.00 88.88 7 LEU D CA 1
ATOM 736 C C . LEU D 1 7 ? -52.321 12.927 29.629 1.00 87.07 7 LEU D C 1
ATOM 737 O O . LEU D 1 7 ? -51.572 13.521 30.412 1.00 86.48 7 LEU D O 1
ATOM 742 N N . VAL D 1 8 ? -51.963 11.792 29.027 1.00 88.28 8 VAL D N 1
ATOM 743 C CA . VAL D 1 8 ? -50.623 11.246 29.208 1.00 88.25 8 VAL D CA 1
ATOM 744 C C . VAL D 1 8 ? -49.588 12.129 28.518 1.00 94.12 8 VAL D C 1
ATOM 745 O O . VAL D 1 8 ? -48.478 12.326 29.030 1.00 95.30 8 VAL D O 1
ATOM 749 N N . ALA D 1 9 ? -49.937 12.686 27.355 1.00 94.46 9 ALA D N 1
ATOM 750 C CA . ALA D 1 9 ? -49.033 13.606 26.674 1.00 91.06 9 ALA D CA 1
ATOM 751 C C . ALA D 1 9 ? -48.788 14.854 27.509 1.00 88.83 9 ALA D C 1
ATOM 752 O O . ALA D 1 9 ? -47.662 15.362 27.556 1.00 88.84 9 ALA D O 1
ATOM 754 N N . PHE D 1 10 ? -49.829 15.365 28.170 1.00 90.37 10 PHE D N 1
ATOM 755 C CA . PHE D 1 10 ? -49.653 16.527 29.034 1.00 93.72 10 PHE D CA 1
ATOM 756 C C . PHE D 1 10 ? -48.766 16.197 30.228 1.00 95.39 10 PHE D C 1
ATOM 757 O O . PHE D 1 10 ? -47.986 17.044 30.679 1.00 93.87 10 PHE D O 1
ATOM 765 N N . VAL D 1 11 ? -48.870 14.974 30.753 1.00 93.73 11 VAL D N 1
ATOM 766 C CA . VAL D 1 11 ? -47.938 14.538 31.789 1.00 91.49 11 VAL D CA 1
ATOM 767 C C . VAL D 1 11 ? -46.516 14.532 31.246 1.00 91.05 11 VAL D C 1
ATOM 768 O O . VAL D 1 11 ? -45.578 14.987 31.912 1.00 89.38 11 VAL D O 1
ATOM 772 N N . ALA D 1 12 ? -46.336 14.031 30.021 1.00 92.53 12 ALA D N 1
ATOM 773 C CA . ALA D 1 12 ? -45.018 14.052 29.398 1.00 91.37 12 ALA D CA 1
ATOM 774 C C . ALA D 1 12 ? -44.522 15.478 29.202 1.00 92.83 12 ALA D C 1
ATOM 775 O O . ALA D 1 12 ? -43.345 15.774 29.442 1.00 93.96 12 ALA D O 1
ATOM 777 N N . TYR D 1 13 ? -45.407 16.379 28.765 1.00 90.75 13 TYR D N 1
ATOM 778 C CA . TYR D 1 13 ? -45.004 17.765 28.553 1.00 87.67 13 TYR D CA 1
ATOM 779 C C . TYR D 1 13 ? -44.656 18.449 29.868 1.00 83.88 13 TYR D C 1
ATOM 780 O O . TYR D 1 13 ? -43.637 19.144 29.961 1.00 78.80 13 TYR D O 1
ATOM 789 N N . TYR D 1 14 ? -45.484 18.257 30.899 1.00 86.52 14 TYR D N 1
ATOM 790 C CA . TYR D 1 14 ? -45.211 18.878 32.192 1.00 84.95 14 TYR D CA 1
ATOM 791 C C . TYR D 1 14 ? -44.003 18.252 32.874 1.00 83.33 14 TYR D C 1
ATOM 792 O O . TYR D 1 14 ? -43.248 18.952 33.559 1.00 82.73 14 TYR D O 1
ATOM 801 N N . THR D 1 15 ? -43.808 16.941 32.710 1.00 81.90 15 THR D N 1
ATOM 802 C CA . THR D 1 15 ? -42.615 16.302 33.254 1.00 83.22 15 THR D CA 1
ATOM 803 C C . THR D 1 15 ? -41.354 16.857 32.605 1.00 86.80 15 THR D C 1
ATOM 804 O O . THR D 1 15 ? -40.334 17.053 33.278 1.00 88.09 15 THR D O 1
ATOM 808 N N . ALA D 1 16 ? -41.410 17.127 31.297 1.00 88.40 16 ALA D N 1
ATOM 809 C CA . ALA D 1 16 ? -40.244 17.653 30.596 1.00 83.41 16 ALA D CA 1
ATOM 810 C C . ALA D 1 16 ? -39.920 19.073 31.045 1.00 82.48 16 ALA D C 1
ATOM 811 O O . ALA D 1 16 ? -38.750 19.407 31.265 1.00 83.10 16 ALA D O 1
ATOM 813 N N . LEU D 1 17 ? -40.942 19.921 31.183 1.00 80.67 17 LEU D N 1
ATOM 814 C CA . LEU D 1 17 ? -40.718 21.280 31.666 1.00 77.18 17 LEU D CA 1
ATOM 815 C C . LEU D 1 17 ? -40.088 21.273 33.052 1.00 77.79 17 LEU D C 1
ATOM 816 O O . LEU D 1 17 ? -39.184 22.067 33.334 1.00 80.63 17 LEU D O 1
ATOM 821 N N . ILE D 1 18 ? -40.551 20.380 33.929 1.00 76.25 18 ILE D N 1
ATOM 822 C CA . ILE D 1 18 ? -39.936 20.248 35.247 1.00 76.96 18 ILE D CA 1
ATOM 823 C C . ILE D 1 18 ? -38.474 19.841 35.110 1.00 82.01 18 ILE D C 1
ATOM 824 O O . ILE D 1 18 ? -37.604 20.337 35.838 1.00 82.95 18 ILE D O 1
ATOM 829 N N . ALA D 1 19 ? -38.176 18.948 34.163 1.00 85.22 19 ALA D N 1
ATOM 830 C CA . ALA D 1 19 ? -36.790 18.560 33.927 1.00 85.35 19 ALA D CA 1
ATOM 831 C C . ALA D 1 19 ? -35.958 19.743 33.449 1.00 87.58 19 ALA D C 1
ATOM 832 O O . ALA D 1 19 ? -34.798 19.894 33.848 1.00 91.94 19 ALA D O 1
ATOM 834 N N . LEU D 1 20 ? -36.535 20.598 32.599 1.00 83.87 20 LEU D N 1
ATOM 835 C CA . LEU D 1 20 ? -35.798 21.758 32.107 1.00 78.52 20 LEU D CA 1
ATOM 836 C C . LEU D 1 20 ? -35.500 22.739 33.234 1.00 76.82 20 LEU D C 1
ATOM 837 O O . LEU D 1 20 ? -34.423 23.346 33.266 1.00 77.88 20 LEU D O 1
ATOM 842 N N . ILE D 1 21 ? -36.436 22.901 34.171 1.00 74.08 21 ILE D N 1
ATOM 843 C CA . ILE D 1 21 ? -36.209 23.809 35.290 1.00 76.41 21 ILE D CA 1
ATOM 844 C C . ILE D 1 21 ? -35.114 23.270 36.202 1.00 82.44 21 ILE D C 1
ATOM 845 O O . ILE D 1 21 ? -34.211 24.009 36.613 1.00 83.51 21 ILE D O 1
ATOM 850 N N . PHE D 1 22 ? -35.169 21.975 36.530 1.00 86.10 22 PHE D N 1
ATOM 851 C CA . PHE D 1 22 ? -34.110 21.374 37.335 1.00 88.74 22 PHE D CA 1
ATOM 852 C C . PHE D 1 22 ? -32.752 21.502 36.658 1.00 91.92 22 PHE D C 1
ATOM 853 O O . PHE D 1 22 ? -31.734 21.667 37.339 1.00 94.85 22 PHE D O 1
ATOM 861 N N . ALA D 1 23 ? -32.716 21.431 35.325 1.00 90.73 23 ALA D N 1
ATOM 862 C CA . ALA D 1 23 ? -31.457 21.612 34.613 1.00 88.67 23 ALA D CA 1
ATOM 863 C C . ALA D 1 23 ? -30.930 23.030 34.785 1.00 90.44 23 ALA D C 1
ATOM 864 O O . ALA D 1 23 ? -29.728 23.233 34.991 1.00 91.04 23 ALA D O 1
ATOM 866 N N . ILE D 1 24 ? -31.819 24.023 34.711 1.00 89.88 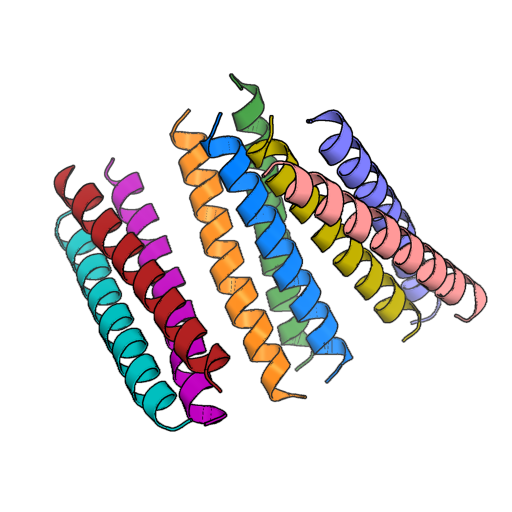24 ILE D N 1
ATOM 867 C CA . ILE D 1 24 ? -31.411 25.411 34.900 1.00 88.13 24 ILE D CA 1
ATOM 868 C C . ILE D 1 24 ?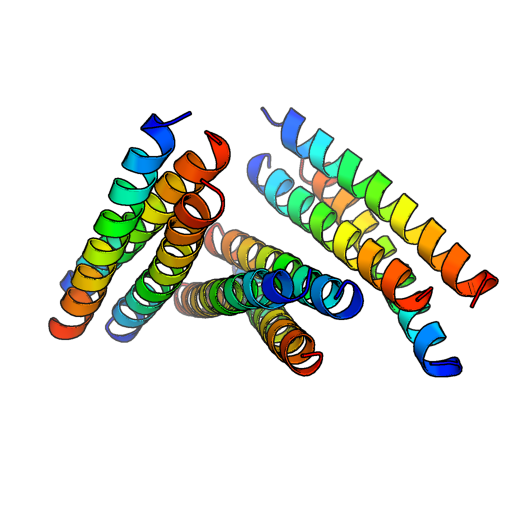 -31.007 25.654 36.348 1.00 92.97 24 ILE D C 1
ATOM 869 O O . ILE D 1 24 ? -30.088 26.434 36.628 1.00 99.94 24 ILE D O 1
ATOM 874 N N . LEU D 1 25 ? -31.675 24.984 37.290 1.00 93.88 25 LEU D N 1
ATOM 875 C CA . LEU D 1 25 ? -31.287 25.097 38.693 1.00 96.07 25 LEU D CA 1
ATOM 876 C C . LEU D 1 25 ? -29.890 24.542 38.935 1.00 102.03 25 LEU D C 1
ATOM 877 O O . LEU D 1 25 ? -29.185 25.010 39.837 1.00 101.94 25 LEU D O 1
ATOM 882 N N . ALA D 1 26 ? -29.477 23.544 38.152 1.00 107.18 26 ALA D N 1
ATOM 883 C CA . ALA D 1 26 ? -28.129 23.007 38.295 1.00 111.07 26 ALA D CA 1
ATOM 884 C C . ALA D 1 26 ? -27.095 23.945 37.686 1.00 122.90 26 ALA D C 1
ATOM 885 O O . ALA D 1 26 ? -26.005 24.120 38.243 1.00 124.26 26 ALA D O 1
ATOM 887 N N . THR D 1 27 ? -27.419 24.564 36.547 1.00 132.35 27 THR D N 1
ATOM 888 C CA . THR D 1 27 ? -26.487 25.507 35.938 1.00 141.61 27 THR D CA 1
ATOM 889 C C . THR D 1 27 ? -26.428 26.817 36.713 1.00 148.12 27 THR D C 1
ATOM 890 O O . THR D 1 27 ? -25.366 27.447 36.781 1.00 151.51 27 THR D O 1
ATOM 894 N N . ARG D 1 28 ? -27.546 27.239 37.308 1.00 152.50 28 ARG D N 1
ATOM 895 C CA . ARG D 1 28 ? -27.566 28.487 38.061 1.00 155.38 28 ARG D CA 1
ATOM 896 C C . ARG D 1 28 ? -26.863 28.358 39.406 1.00 159.49 28 ARG D C 1
ATOM 897 O O . ARG D 1 28 ? -26.241 29.321 39.867 1.00 162.01 28 ARG D O 1
ATOM 905 N N . ARG D 1 29 ? -26.941 27.191 40.049 1.00 161.29 29 ARG D N 1
ATOM 906 C CA . ARG D 1 29 ? -26.230 26.999 41.307 1.00 164.21 29 ARG D CA 1
ATOM 907 C C . ARG D 1 29 ? -24.718 26.989 41.129 1.00 168.17 29 ARG D C 1
ATOM 908 O O . ARG D 1 29 ? -23.994 27.011 42.130 1.00 168.34 29 ARG D O 1
ATOM 916 N N . LEU D 1 30 ? -24.231 26.968 39.892 1.00 172.66 30 LEU D N 1
ATOM 917 C CA . LEU D 1 30 ? -22.799 26.941 39.621 1.00 178.68 30 LEU D CA 1
ATOM 918 C C . LEU D 1 30 ? -22.147 28.288 39.919 1.00 183.74 30 LEU D C 1
ATOM 919 O O . LEU D 1 30 ? -21.488 28.454 40.945 1.00 190.40 30 LEU D O 1
ATOM 924 N N . GLU E 1 1 ? -58.088 15.628 18.333 1.00 194.34 1 GLU E N 1
ATOM 925 C CA . GLU E 1 1 ? -57.831 14.805 19.511 1.00 193.97 1 GLU E CA 1
ATOM 926 C C . GLU E 1 1 ? -56.719 13.770 19.275 1.00 190.85 1 GLU E C 1
ATOM 927 O O . GLU E 1 1 ? -55.806 13.666 20.093 1.00 190.16 1 GLU E O 1
ATOM 933 N N . PRO E 1 2 ? -56.776 12.992 18.170 1.00 186.86 2 PRO E N 1
ATOM 934 C CA . PRO E 1 2 ? -55.662 12.074 17.899 1.00 182.87 2 PRO E CA 1
ATOM 935 C C . PRO E 1 2 ? -54.395 12.826 17.528 1.00 176.82 2 PRO E C 1
ATOM 936 O O . PRO E 1 2 ? -53.308 12.512 18.024 1.00 175.44 2 PRO E O 1
ATOM 940 N N . GLU E 1 3 ? -54.526 13.826 16.653 1.00 165.74 3 GLU E N 1
ATOM 941 C CA . GLU E 1 3 ? -53.372 14.636 16.280 1.00 153.13 3 GLU E CA 1
ATOM 942 C C . GLU E 1 3 ? -52.957 15.574 17.406 1.00 135.05 3 GLU E C 1
ATOM 943 O O . GLU E 1 3 ? -51.771 15.896 17.536 1.00 131.63 3 GLU E O 1
ATOM 949 N N . THR E 1 4 ? -53.912 16.018 18.226 1.00 122.39 4 THR E N 1
ATOM 950 C CA . THR E 1 4 ? -53.584 16.913 19.331 1.00 109.34 4 THR E CA 1
ATOM 951 C C . THR E 1 4 ? -52.727 16.210 20.379 1.00 102.28 4 THR E C 1
ATOM 952 O O . THR E 1 4 ? -51.834 16.825 20.973 1.00 102.88 4 THR E O 1
ATOM 956 N N . ALA E 1 5 ? -52.976 14.919 20.612 1.00 95.52 5 ALA E N 1
ATOM 957 C CA . ALA E 1 5 ? -52.189 14.176 21.590 1.00 87.51 5 ALA E CA 1
ATOM 958 C C . ALA E 1 5 ? -50.766 13.945 21.097 1.00 81.72 5 ALA E C 1
ATOM 959 O O . ALA E 1 5 ? -49.815 13.974 21.887 1.00 80.19 5 ALA E O 1
ATOM 961 N N . LEU E 1 6 ? -50.601 13.706 19.795 1.00 81.60 6 LEU E N 1
ATOM 962 C CA . LEU E 1 6 ? -49.268 13.493 19.245 1.00 81.32 6 LEU E CA 1
ATOM 963 C C . LEU E 1 6 ? -48.478 14.797 19.190 1.00 82.16 6 LEU E C 1
ATOM 964 O O . LEU E 1 6 ? -47.262 14.807 19.421 1.00 81.21 6 LEU E O 1
ATOM 969 N N . LEU E 1 7 ? -49.153 15.905 18.879 1.00 81.00 7 LEU E N 1
ATOM 970 C CA . LEU E 1 7 ? -48.477 17.196 18.831 1.00 78.43 7 LEU E CA 1
ATOM 971 C C . LEU E 1 7 ? -47.944 17.591 20.201 1.00 79.87 7 LEU E C 1
ATOM 972 O O . LEU E 1 7 ? -46.869 18.191 20.303 1.00 80.84 7 LEU E O 1
ATOM 977 N N . VAL E 1 8 ? -48.686 17.273 21.264 1.00 80.99 8 VAL E N 1
ATOM 978 C CA . VAL E 1 8 ? -48.206 17.559 22.612 1.00 80.97 8 VAL E CA 1
ATOM 979 C C . VAL E 1 8 ? -47.029 16.656 22.959 1.00 86.16 8 VAL E C 1
ATOM 980 O O . VAL E 1 8 ? -46.071 17.085 23.614 1.00 86.68 8 VAL E O 1
ATOM 984 N N . ALA E 1 9 ? -47.075 15.396 22.516 1.00 90.55 9 ALA E N 1
ATOM 985 C CA . ALA E 1 9 ? -45.982 14.471 22.801 1.00 93.29 9 ALA E CA 1
ATOM 986 C C . ALA E 1 9 ? -44.710 14.852 22.054 1.00 94.30 9 ALA E C 1
ATOM 987 O O . ALA E 1 9 ? -43.607 14.526 22.508 1.00 97.13 9 ALA E O 1
ATOM 989 N N . PHE E 1 10 ? -44.834 15.532 20.912 1.00 89.11 10 PHE E N 1
ATOM 990 C CA . PHE E 1 10 ? -43.644 16.042 20.241 1.00 88.01 10 PHE E CA 1
ATOM 991 C C . PHE E 1 10 ? -43.032 17.201 21.016 1.00 82.81 10 PHE E C 1
ATOM 992 O O . PHE E 1 10 ? -41.805 17.293 21.137 1.00 79.94 10 PHE E O 1
ATOM 1000 N N . VAL E 1 11 ? -43.870 18.092 21.552 1.00 84.13 11 VAL E N 1
ATOM 1001 C CA . VAL E 1 11 ? -43.363 19.174 22.390 1.00 82.52 11 VAL E CA 1
ATOM 1002 C C . VAL E 1 11 ? -42.696 18.608 23.637 1.00 82.40 11 VAL E C 1
ATOM 1003 O O . VAL E 1 11 ? -41.648 19.098 24.076 1.00 83.14 11 VAL E O 1
ATOM 1007 N N . ALA E 1 12 ? -43.291 17.567 24.224 1.00 79.22 12 ALA E N 1
ATOM 1008 C CA . ALA E 1 12 ? -42.658 16.890 25.350 1.00 75.12 12 ALA E CA 1
ATOM 1009 C C . ALA E 1 12 ? -41.310 16.305 24.950 1.00 76.13 12 ALA E C 1
ATOM 1010 O O . ALA E 1 12 ? -40.342 16.372 25.714 1.00 73.12 12 ALA E O 1
ATOM 1012 N N . TYR E 1 13 ? -41.231 15.729 23.750 1.00 81.63 13 TYR E N 1
ATOM 1013 C CA . TYR E 1 13 ? -39.966 15.184 23.273 1.00 86.79 13 TYR E CA 1
ATOM 1014 C C . TYR E 1 13 ? -38.935 16.287 23.060 1.00 91.42 13 TYR E C 1
ATOM 1015 O O . TYR E 1 13 ? -37.760 16.122 23.408 1.00 93.98 13 TYR E O 1
ATOM 1024 N N . TYR E 1 14 ? -39.358 17.425 22.504 1.00 91.32 14 TYR E N 1
ATOM 1025 C CA . TYR E 1 14 ? -38.410 18.499 22.225 1.00 86.86 14 TYR E CA 1
ATOM 1026 C C . TYR E 1 14 ? -37.989 19.214 23.502 1.00 85.08 14 TYR E C 1
ATOM 1027 O O . TYR E 1 14 ? -36.812 19.556 23.667 1.00 86.18 14 TYR E O 1
ATOM 1036 N N . THR E 1 15 ? -38.932 19.451 24.418 1.00 83.24 15 THR E N 1
ATOM 1037 C CA . THR E 1 15 ? -38.573 20.065 25.693 1.00 82.33 15 THR E CA 1
ATOM 1038 C C . THR E 1 15 ? -37.686 19.150 26.526 1.00 79.61 15 THR E C 1
ATOM 1039 O O . THR E 1 15 ? -36.870 19.636 27.317 1.00 75.53 15 THR E O 1
ATOM 1043 N N . ALA E 1 16 ? -37.826 17.832 26.363 1.00 80.01 16 ALA E N 1
ATOM 1044 C CA . ALA E 1 16 ? -36.960 16.906 27.085 1.00 80.67 16 ALA E CA 1
ATOM 1045 C C . ALA E 1 16 ? -35.549 16.920 26.517 1.00 83.19 16 ALA E C 1
ATOM 1046 O O . ALA E 1 16 ? -34.572 16.862 27.272 1.00 85.14 16 ALA E O 1
ATOM 1048 N N . LEU E 1 17 ? -35.420 16.994 25.188 1.00 85.08 17 LEU E N 1
ATOM 1049 C CA . LEU E 1 17 ? -34.098 17.119 24.581 1.00 86.22 17 LEU E CA 1
ATOM 1050 C C . LEU E 1 17 ? -33.395 18.384 25.056 1.00 83.52 17 LEU E C 1
ATOM 1051 O O . LEU E 1 17 ? -32.197 18.361 25.361 1.00 80.69 17 LEU E O 1
ATOM 1056 N N . ILE E 1 18 ? -34.126 19.500 25.123 1.00 85.12 18 ILE E N 1
ATOM 1057 C CA . ILE E 1 18 ? -33.565 20.729 25.677 1.00 85.68 18 ILE E CA 1
ATOM 1058 C C . ILE E 1 18 ? -33.192 20.528 27.139 1.00 86.96 18 ILE E C 1
ATOM 1059 O O . ILE E 1 18 ? -32.149 21.007 27.602 1.00 87.04 18 ILE E O 1
ATOM 1064 N N . ALA E 1 19 ? -34.037 19.818 27.890 1.00 88.70 19 ALA E N 1
ATOM 1065 C CA . ALA E 1 19 ? -33.715 19.515 29.280 1.00 86.66 19 ALA E CA 1
ATOM 1066 C C . ALA E 1 19 ? -32.504 18.599 29.386 1.00 87.16 19 ALA E C 1
ATOM 1067 O O . ALA E 1 19 ? -31.719 18.718 30.333 1.00 87.98 19 ALA E O 1
ATOM 1069 N N . LEU E 1 20 ? -32.335 17.685 28.428 1.00 85.51 20 LEU E N 1
ATOM 1070 C CA . LEU E 1 20 ? -31.156 16.825 28.427 1.00 90.19 20 LEU E CA 1
ATOM 1071 C C . LEU E 1 20 ? -29.899 17.611 28.078 1.00 95.75 20 LEU E C 1
ATOM 1072 O O . LEU E 1 20 ? -28.829 17.366 28.647 1.00 98.96 20 LEU E O 1
ATOM 1077 N N . ILE E 1 21 ? -30.007 18.555 27.141 1.00 96.57 21 ILE E N 1
ATOM 1078 C CA . ILE E 1 21 ? -28.849 19.358 26.763 1.00 95.49 21 ILE E CA 1
ATOM 1079 C C . ILE E 1 21 ? -28.383 20.206 27.942 1.00 93.20 21 ILE E C 1
ATOM 1080 O O . ILE E 1 21 ? -27.201 20.194 28.304 1.00 91.40 21 ILE E O 1
ATOM 1085 N N . PHE E 1 22 ? -29.308 20.936 28.571 1.00 95.97 22 PHE E N 1
ATOM 1086 C CA . PHE E 1 22 ? -28.958 21.758 29.725 1.00 103.06 22 PHE E CA 1
ATOM 1087 C C . PHE E 1 22 ? -28.493 20.933 30.917 1.00 111.09 22 PHE E C 1
ATOM 1088 O O . PHE E 1 22 ? -27.825 21.476 31.802 1.00 114.80 22 PHE E O 1
ATOM 1096 N N . ALA E 1 23 ? -28.843 19.646 30.971 1.00 116.49 23 ALA E N 1
ATOM 1097 C CA . ALA E 1 23 ? -28.382 18.809 32.074 1.00 117.97 23 ALA E CA 1
ATOM 1098 C C . ALA E 1 23 ? -26.914 18.438 31.900 1.00 121.76 23 ALA E C 1
ATOM 1099 O O . ALA E 1 23 ? -26.120 18.548 32.841 1.00 122.08 23 ALA E O 1
ATOM 1101 N N . ILE E 1 24 ? -26.534 17.997 30.699 1.00 125.77 24 ILE E N 1
ATOM 1102 C CA . ILE E 1 24 ? -25.134 17.678 30.438 1.00 129.69 24 ILE E CA 1
ATOM 1103 C C . ILE E 1 24 ? -24.276 18.933 30.516 1.00 133.94 24 ILE E C 1
ATOM 1104 O O . ILE E 1 24 ? -23.113 18.874 30.934 1.00 136.44 24 ILE E O 1
ATOM 1109 N N . LEU E 1 25 ? -24.828 20.087 30.128 1.00 136.91 25 LEU E N 1
ATOM 1110 C CA . LEU E 1 25 ? -24.089 21.338 30.252 1.00 141.95 25 LEU E CA 1
ATOM 1111 C C . LEU E 1 25 ? -23.819 21.680 31.711 1.00 144.49 25 LEU E C 1
ATOM 1112 O O . LEU E 1 25 ? -22.801 22.307 32.024 1.00 145.95 25 LEU E O 1
ATOM 1117 N N . ALA E 1 26 ? -24.713 21.273 32.617 1.00 151.00 26 ALA E N 1
ATOM 1118 C CA . ALA E 1 26 ? -24.463 21.468 34.040 1.00 158.40 26 ALA E CA 1
ATOM 1119 C C . ALA E 1 26 ? -23.338 20.571 34.538 1.00 160.21 26 ALA E C 1
ATOM 1120 O O . ALA E 1 26 ? -22.666 20.906 35.520 1.00 164.38 26 ALA E O 1
ATOM 1122 N N . THR E 1 27 ? -23.120 19.432 33.880 1.00 158.42 27 THR E N 1
ATOM 1123 C CA . THR E 1 27 ? -22.037 18.528 34.243 1.00 154.91 27 THR E CA 1
ATOM 1124 C C . THR E 1 27 ? -20.734 18.866 33.531 1.00 161.66 27 THR E C 1
ATOM 1125 O O . THR E 1 27 ? -19.654 18.662 34.098 1.00 161.25 27 THR E O 1
ATOM 1129 N N . ARG E 1 28 ? -20.814 19.388 32.304 1.00 167.94 28 ARG E N 1
ATOM 1130 C CA . ARG E 1 28 ? -19.608 19.741 31.561 1.00 173.99 28 ARG E CA 1
ATOM 1131 C C . ARG E 1 28 ? -18.851 20.873 32.245 1.00 179.39 28 ARG E C 1
ATOM 1132 O O . ARG E 1 28 ? -17.649 20.756 32.513 1.00 182.71 28 ARG E O 1
ATOM 1140 N N . ARG E 1 29 ? -19.536 21.977 32.536 1.00 178.76 29 ARG E N 1
ATOM 1141 C CA . ARG E 1 29 ? -18.921 23.118 33.203 1.00 179.64 29 ARG E CA 1
ATOM 1142 C C . ARG E 1 29 ? -18.866 22.959 34.718 1.00 178.58 29 ARG E C 1
ATOM 1143 O O . ARG E 1 29 ? -18.560 23.930 35.419 1.00 177.45 29 ARG E O 1
ATOM 1151 N N . LEU E 1 30 ? -19.153 21.767 35.232 1.00 178.30 30 LEU E N 1
ATOM 1152 C CA . LEU E 1 30 ? -19.062 21.498 36.662 1.00 178.49 30 LEU E CA 1
ATOM 1153 C C . LEU E 1 30 ? -17.606 21.502 37.113 1.00 181.46 30 LEU E C 1
ATOM 1154 O O . LEU E 1 30 ? -17.274 22.028 38.176 1.00 183.12 30 LEU E O 1
ATOM 1168 N N . PRO F 1 2 ? -22.225 24.264 45.671 1.00 167.45 2 PRO F N 1
ATOM 1169 C CA . PRO F 1 2 ? -21.135 24.093 44.704 1.00 168.38 2 PRO F CA 1
ATOM 1170 C C . PRO F 1 2 ? -21.092 22.682 44.124 1.00 165.93 2 PRO F C 1
ATOM 1171 O O . PRO F 1 2 ? -21.000 22.514 42.909 1.00 165.38 2 PRO F O 1
ATOM 1175 N N . GLU F 1 3 ? -21.161 21.678 44.997 1.00 164.67 3 GLU F N 1
ATOM 1176 C CA . GLU F 1 3 ? -21.188 20.287 44.570 1.00 163.22 3 GLU F CA 1
ATOM 1177 C C . GLU F 1 3 ? -22.585 19.686 44.581 1.00 154.99 3 GLU F C 1
ATOM 1178 O O . GLU F 1 3 ? -22.804 18.659 43.929 1.00 155.07 3 GLU F O 1
ATOM 1184 N N . THR F 1 4 ? -23.530 20.295 45.301 1.00 147.11 4 THR F N 1
ATOM 1185 C CA . THR F 1 4 ? -24.901 19.801 45.292 1.00 140.44 4 THR F CA 1
ATOM 1186 C C . THR F 1 4 ? -25.617 20.119 43.986 1.00 133.26 4 THR F C 1
ATOM 1187 O O . THR F 1 4 ? -26.675 19.540 43.718 1.00 132.60 4 THR F O 1
ATOM 1191 N N . ALA F 1 5 ? -25.067 21.022 43.171 1.00 128.22 5 ALA F N 1
ATOM 1192 C CA . ALA F 1 5 ? -25.644 21.291 41.859 1.00 121.10 5 ALA F CA 1
ATOM 1193 C C . ALA F 1 5 ? -25.494 20.104 40.920 1.00 117.03 5 ALA F C 1
ATOM 1194 O O . ALA F 1 5 ? -26.288 19.963 39.984 1.00 115.94 5 ALA F O 1
ATOM 1196 N N . LEU F 1 6 ? -24.490 19.255 41.149 1.00 115.46 6 LEU F N 1
ATOM 1197 C CA . LEU F 1 6 ? -24.353 18.037 40.361 1.00 114.27 6 LEU F CA 1
ATOM 1198 C C . LEU F 1 6 ? -25.542 17.109 40.573 1.00 111.78 6 LEU F C 1
ATOM 1199 O O . LEU F 1 6 ? -26.045 16.502 39.621 1.00 113.77 6 LEU F O 1
ATOM 1204 N N . LEU F 1 7 ? -26.009 16.990 41.818 1.00 107.89 7 LEU F N 1
ATOM 1205 C CA . LEU F 1 7 ? -27.150 16.128 42.104 1.00 105.39 7 LEU F CA 1
ATOM 1206 C C . LEU F 1 7 ? -28.417 16.645 41.434 1.00 104.45 7 LEU F C 1
ATOM 1207 O O . LEU F 1 7 ? -29.223 15.856 40.928 1.00 105.90 7 LEU F O 1
ATOM 1212 N N . VAL F 1 8 ? -28.608 17.968 41.420 1.00 102.18 8 VAL F N 1
ATOM 1213 C CA . VAL F 1 8 ? -29.772 18.549 40.755 1.00 96.36 8 VAL F CA 1
ATOM 1214 C C . VAL F 1 8 ? -29.724 18.285 39.256 1.00 95.80 8 VAL F C 1
ATOM 1215 O O . VAL F 1 8 ? -30.769 18.162 38.605 1.00 93.05 8 VAL F O 1
ATOM 1219 N N . ALA F 1 9 ? -28.522 18.193 38.682 1.00 98.89 9 ALA F N 1
ATOM 1220 C CA . ALA F 1 9 ? -28.406 17.851 37.269 1.00 101.99 9 ALA F CA 1
ATOM 1221 C C . ALA F 1 9 ? -28.861 16.422 37.001 1.00 104.39 9 ALA F C 1
ATOM 1222 O O . ALA F 1 9 ? -29.359 16.127 35.908 1.00 105.95 9 ALA F O 1
ATOM 1224 N N . PHE F 1 10 ? -28.707 15.527 37.980 1.00 105.53 10 PHE F N 1
ATOM 1225 C CA . PHE F 1 10 ? -29.177 14.157 37.806 1.00 108.29 10 PHE F CA 1
ATOM 1226 C C . PHE F 1 10 ? -30.695 14.076 37.879 1.00 102.12 10 PHE F C 1
ATOM 1227 O O . PHE F 1 10 ? -31.313 13.282 37.161 1.00 102.99 10 PHE F O 1
ATOM 1235 N N . VAL F 1 11 ? -31.314 14.877 38.750 1.00 93.03 11 VAL F N 1
ATOM 1236 C CA . VAL F 1 11 ? -32.773 14.911 38.806 1.00 85.65 11 VAL F CA 1
ATOM 1237 C C . VAL F 1 11 ? -33.338 15.380 37.473 1.00 83.88 11 VAL F C 1
ATOM 1238 O O . VAL F 1 11 ? -34.341 14.847 36.983 1.00 84.99 11 VAL F O 1
ATOM 1242 N N . ALA F 1 12 ? -32.693 16.375 36.859 1.00 82.22 12 ALA F N 1
ATOM 1243 C CA . ALA F 1 12 ? -33.144 16.868 35.562 1.00 80.38 12 ALA F CA 1
ATOM 1244 C C . ALA F 1 12 ? -32.945 15.823 34.472 1.00 84.26 12 ALA F C 1
ATOM 1245 O O . ALA F 1 12 ? -33.773 15.701 33.560 1.00 86.75 12 ALA F O 1
ATOM 1247 N N . TYR F 1 13 ? -31.849 15.067 34.544 1.00 84.58 13 TYR F N 1
ATOM 1248 C CA . TYR F 1 13 ? -31.587 14.048 33.534 1.00 90.08 13 TYR F CA 1
ATOM 1249 C C . TYR F 1 13 ? -32.601 12.913 33.621 1.00 93.06 13 TYR F C 1
AT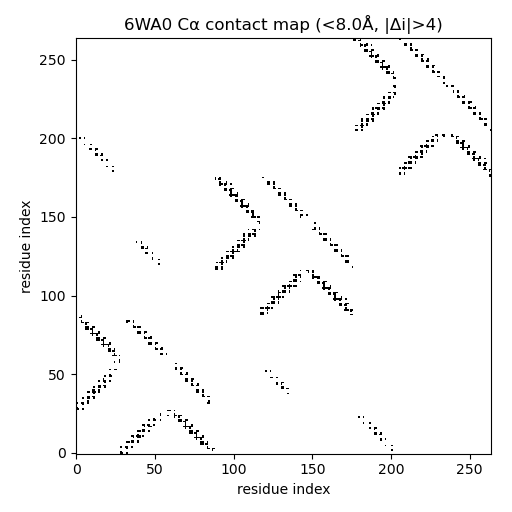OM 1250 O O . TYR F 1 13 ? -33.114 12.451 32.595 1.00 93.67 13 TYR F O 1
ATOM 1259 N N . TYR F 1 14 ? -32.915 12.465 34.840 1.00 95.11 14 TYR F N 1
ATOM 1260 C CA . TYR F 1 14 ? -33.860 11.366 35.010 1.00 95.07 14 TYR F CA 1
ATOM 1261 C C . TYR F 1 14 ? -35.291 11.812 34.735 1.00 92.15 14 TYR F C 1
ATOM 1262 O O . TYR F 1 14 ? -36.075 11.062 34.143 1.00 95.33 14 TYR F O 1
ATOM 1271 N N . THR F 1 15 ? -35.652 13.024 35.166 1.00 83.95 15 THR F N 1
ATOM 1272 C CA . THR F 1 15 ? -36.988 13.540 34.884 1.00 80.46 15 THR F CA 1
ATOM 1273 C C . THR F 1 15 ? -37.219 13.685 33.385 1.00 77.79 15 THR F C 1
ATOM 1274 O O . THR F 1 15 ? -38.326 13.424 32.897 1.00 75.37 15 THR F O 1
ATOM 1278 N N . ALA F 1 16 ? -36.187 14.087 32.639 1.00 78.02 16 ALA F N 1
ATOM 1279 C CA . ALA F 1 16 ? -36.312 14.188 31.190 1.00 77.07 16 ALA F CA 1
ATOM 1280 C C . ALA F 1 16 ? -36.549 12.823 30.560 1.00 79.01 16 ALA F C 1
ATOM 1281 O O . ALA F 1 16 ? -37.361 12.693 29.637 1.00 79.32 16 ALA F O 1
ATOM 1283 N N . LEU F 1 17 ? -35.848 11.793 31.042 1.00 79.89 17 LEU F N 1
ATOM 1284 C CA . LEU F 1 17 ? -36.056 10.448 30.515 1.00 80.76 17 LEU F CA 1
ATOM 1285 C C . LEU F 1 17 ? -37.459 9.944 30.830 1.00 81.55 17 LEU F C 1
ATOM 1286 O O . LEU F 1 17 ? -38.084 9.265 30.007 1.00 78.49 17 LEU F O 1
ATOM 1291 N N . ILE F 1 18 ? -37.970 10.273 32.020 1.00 83.86 18 ILE F N 1
ATOM 1292 C CA . ILE F 1 18 ? -39.340 9.916 32.378 1.00 84.83 18 ILE F CA 1
ATOM 1293 C C . ILE F 1 18 ? -40.328 10.593 31.438 1.00 86.58 18 ILE F C 1
ATOM 1294 O O . ILE F 1 18 ? -41.323 9.988 31.015 1.00 85.99 18 ILE F O 1
ATOM 1299 N N . ALA F 1 19 ? -40.072 11.859 31.095 1.00 87.13 19 ALA F N 1
ATOM 1300 C CA . ALA F 1 19 ? -40.918 12.545 30.125 1.00 86.27 19 ALA F CA 1
ATOM 1301 C C . ALA F 1 19 ? -40.834 11.886 28.755 1.00 89.54 19 ALA F C 1
ATOM 1302 O O . ALA F 1 19 ? -41.842 11.798 28.044 1.00 89.59 19 ALA F O 1
ATOM 1304 N N . LEU F 1 20 ? -39.643 11.420 28.371 1.00 88.55 20 LEU F N 1
ATOM 1305 C CA . LEU F 1 20 ? -39.500 10.685 27.119 1.00 85.04 20 LEU F CA 1
ATOM 1306 C C . LEU F 1 20 ? -40.309 9.397 27.145 1.00 86.05 20 LEU F C 1
ATOM 1307 O O . LEU F 1 20 ? -40.861 8.981 26.120 1.00 88.23 20 LEU F O 1
ATOM 1312 N N . ILE F 1 21 ? -40.385 8.747 28.306 1.00 82.93 21 ILE F N 1
ATOM 1313 C CA . ILE F 1 21 ? -41.187 7.534 28.424 1.00 81.79 21 ILE F CA 1
ATOM 1314 C C . ILE F 1 21 ? -42.667 7.864 28.285 1.00 81.79 21 ILE F C 1
ATOM 1315 O O . ILE F 1 21 ? -43.390 7.230 27.507 1.00 83.18 21 ILE F O 1
ATOM 1320 N N . PHE F 1 22 ? -43.139 8.865 29.032 1.00 81.48 22 PHE F N 1
ATOM 1321 C CA . PHE F 1 22 ? -44.538 9.261 28.924 1.00 82.18 22 PHE F CA 1
ATOM 1322 C C . PHE F 1 22 ? -44.876 9.748 27.522 1.00 80.64 22 PHE F C 1
ATOM 1323 O O . PHE F 1 22 ? -45.988 9.512 27.036 1.00 78.60 22 PHE F O 1
ATOM 1331 N N . ALA F 1 23 ? -43.932 10.414 26.853 1.00 81.09 23 ALA F N 1
ATOM 1332 C CA . ALA F 1 23 ? -44.145 10.780 25.457 1.00 81.18 23 ALA F CA 1
ATOM 1333 C C . ALA F 1 23 ? -44.303 9.540 24.588 1.00 84.95 23 ALA F C 1
ATOM 1334 O O . ALA F 1 23 ? -45.190 9.486 23.728 1.00 87.01 23 ALA F O 1
ATOM 1336 N N . ILE F 1 24 ? -43.456 8.531 24.803 1.00 85.71 24 ILE F N 1
ATOM 1337 C CA . ILE F 1 24 ? -43.612 7.265 24.094 1.00 87.45 24 ILE F CA 1
ATOM 1338 C C . ILE F 1 24 ? -44.897 6.571 24.525 1.00 89.42 24 ILE F C 1
ATOM 1339 O O . ILE F 1 24 ? -45.601 5.971 23.704 1.00 91.17 24 ILE F O 1
ATOM 1344 N N . LEU F 1 25 ? -45.228 6.646 25.818 1.00 90.11 25 LEU F N 1
ATOM 1345 C CA . LEU F 1 25 ? -46.442 6.003 26.311 1.00 90.10 25 LEU F CA 1
ATOM 1346 C C . LEU F 1 25 ? -47.689 6.663 25.741 1.00 92.61 25 LEU F C 1
ATOM 1347 O O . LEU F 1 25 ? -48.654 5.975 25.388 1.00 92.71 25 LEU F O 1
ATOM 1352 N N . ALA F 1 26 ? -47.691 7.995 25.644 1.00 96.44 26 ALA F N 1
ATOM 1353 C CA . ALA F 1 26 ? -48.829 8.685 25.047 1.00 101.71 26 ALA F CA 1
ATOM 1354 C C . ALA F 1 26 ? -49.010 8.304 23.584 1.00 108.73 26 ALA F C 1
ATOM 1355 O O . ALA F 1 26 ? -50.144 8.213 23.103 1.00 109.53 26 ALA F O 1
ATOM 1357 N N . THR F 1 27 ? -47.911 8.066 22.865 1.00 116.70 27 THR F N 1
ATOM 1358 C CA . THR F 1 27 ? -48.021 7.690 21.459 1.00 123.33 27 THR F CA 1
ATOM 1359 C C . THR F 1 27 ? -48.532 6.262 21.306 1.00 130.37 27 THR F C 1
ATOM 1360 O O . THR F 1 27 ? -49.380 5.991 20.448 1.00 129.01 27 THR F O 1
ATOM 1364 N N . ARG F 1 28 ? -48.041 5.338 22.135 1.00 140.36 28 ARG F N 1
ATOM 1365 C CA . ARG F 1 28 ? -48.422 3.936 22.006 1.00 152.02 28 ARG F CA 1
ATOM 1366 C C . ARG F 1 28 ? -49.853 3.659 22.448 1.00 160.68 28 ARG F C 1
ATOM 1367 O O . ARG F 1 28 ? -50.343 2.547 22.224 1.00 163.82 28 ARG F O 1
ATOM 1375 N N . ARG F 1 29 ? -50.532 4.625 23.065 1.00 163.15 29 ARG F N 1
ATOM 1376 C CA . ARG F 1 29 ? -51.928 4.444 23.439 1.00 167.15 29 ARG F CA 1
ATOM 1377 C C . ARG F 1 29 ? -52.889 4.819 22.321 1.00 168.67 29 ARG F C 1
ATOM 1378 O O . ARG F 1 29 ? -54.037 4.359 22.328 1.00 169.13 29 ARG F O 1
ATOM 1386 N N . LEU F 1 30 ? -52.453 5.636 21.370 1.00 159.87 30 LEU F N 1
ATOM 1387 C CA . LEU F 1 30 ? -53.281 5.979 20.221 1.00 154.74 30 LEU F CA 1
ATOM 1388 C C . LEU F 1 30 ? -53.264 4.855 19.191 1.00 157.90 30 LEU F C 1
ATOM 1389 O O . LEU F 1 30 ? -54.102 3.955 19.230 1.00 161.17 30 LEU F O 1
ATOM 1394 N N . GLU G 1 1 ? -54.156 42.951 30.789 1.00 148.42 1 GLU G N 1
ATOM 1395 C CA . GLU G 1 1 ? -53.503 44.233 31.039 1.00 151.80 1 GLU G CA 1
ATOM 1396 C C . GLU G 1 1 ? -52.053 44.092 31.534 1.00 151.32 1 GLU G C 1
ATOM 1397 O O . GLU G 1 1 ? -51.146 44.638 30.908 1.00 151.90 1 GLU G O 1
ATOM 1403 N N . PRO G 1 2 ? -51.813 43.364 32.652 1.00 152.40 2 PRO G N 1
ATOM 1404 C CA . PRO G 1 2 ? -50.449 43.332 33.199 1.00 150.71 2 PRO G CA 1
ATOM 1405 C C . PRO G 1 2 ? -49.559 42.290 32.538 1.00 151.66 2 PRO G C 1
ATOM 1406 O O . PRO G 1 2 ? -48.526 42.637 31.956 1.00 150.91 2 PRO G O 1
ATOM 1410 N N . GLU G 1 3 ? -49.939 41.012 32.623 1.00 152.73 3 GLU G N 1
ATOM 1411 C CA . GLU G 1 3 ? -49.107 39.963 32.046 1.00 146.40 3 GLU G CA 1
ATOM 1412 C C . GLU G 1 3 ? -49.074 40.043 30.525 1.00 140.61 3 GLU G C 1
ATOM 1413 O O . GLU G 1 3 ? -48.074 39.655 29.909 1.00 141.86 3 GLU G O 1
ATOM 1419 N N . THR G 1 4 ? -50.147 40.538 29.902 1.00 134.77 4 THR G N 1
ATOM 1420 C CA . THR G 1 4 ? -50.122 40.743 28.457 1.00 130.09 4 THR G CA 1
ATOM 1421 C C . THR G 1 4 ? -49.065 41.770 28.072 1.00 130.36 4 THR G C 1
ATOM 1422 O O . THR G 1 4 ? -48.320 41.573 27.106 1.00 131.27 4 THR G O 1
ATOM 1426 N N . ALA G 1 5 ? -48.974 42.867 28.829 1.00 128.60 5 ALA G N 1
ATOM 1427 C CA . ALA G 1 5 ? -47.954 43.872 28.555 1.00 122.66 5 ALA G CA 1
ATOM 1428 C C . ALA G 1 5 ? -46.555 43.351 28.855 1.00 115.98 5 ALA G C 1
ATOM 1429 O O . ALA G 1 5 ? -45.581 43.816 28.253 1.00 115.53 5 ALA G O 1
ATOM 1431 N N . LEU G 1 6 ? -46.434 42.393 29.777 1.00 113.13 6 LEU G N 1
ATOM 1432 C CA . LEU G 1 6 ? -45.123 41.836 30.092 1.00 111.21 6 LEU G CA 1
ATOM 1433 C C . LEU G 1 6 ? -44.603 40.969 28.954 1.00 112.59 6 LEU G C 1
ATOM 1434 O O . LEU G 1 6 ? -43.420 41.043 28.600 1.00 116.27 6 LEU G O 1
ATOM 1439 N N . LEU G 1 7 ? -45.468 40.137 28.370 1.00 105.49 7 LEU G N 1
ATOM 1440 C CA . LEU G 1 7 ? -45.047 39.318 27.239 1.00 98.66 7 LEU G CA 1
ATOM 1441 C C . LEU G 1 7 ? -44.756 40.171 26.012 1.00 92.98 7 LEU G C 1
ATOM 1442 O O . LEU G 1 7 ? -43.877 39.827 25.214 1.00 94.09 7 LEU G O 1
ATOM 1447 N N . VAL G 1 8 ? -45.475 41.283 25.847 1.00 86.87 8 VAL G N 1
ATOM 1448 C CA . VAL G 1 8 ? -45.179 42.204 24.755 1.00 81.24 8 VAL G CA 1
ATOM 1449 C C . VAL G 1 8 ? -43.864 42.930 25.015 1.00 82.41 8 VAL G C 1
ATOM 1450 O O . VAL G 1 8 ? -43.071 43.159 24.093 1.00 83.66 8 VAL G O 1
ATOM 1454 N N . ALA G 1 9 ? -43.605 43.294 26.275 1.00 81.41 9 ALA G N 1
ATOM 1455 C CA . ALA G 1 9 ? -42.341 43.938 26.617 1.00 81.54 9 ALA G CA 1
ATOM 1456 C C . ALA G 1 9 ? -41.158 43.022 26.331 1.00 80.95 9 ALA G C 1
ATOM 1457 O O . ALA G 1 9 ? -40.096 43.483 25.896 1.00 80.05 9 ALA G O 1
ATOM 1459 N N . PHE G 1 10 ? -41.322 41.718 26.569 1.00 81.71 10 PHE G N 1
ATOM 1460 C CA . PHE G 1 10 ? -40.261 40.774 26.242 1.00 81.49 10 PHE G CA 1
ATOM 1461 C C . PHE G 1 10 ? -40.081 40.633 24.737 1.00 85.12 10 PHE G C 1
ATOM 1462 O O . PHE G 1 10 ? -38.973 40.342 24.271 1.00 86.02 10 PHE G O 1
ATOM 1470 N N . VAL G 1 11 ? -41.150 40.833 23.964 1.00 84.45 11 VAL G N 1
ATOM 1471 C CA . VAL G 1 11 ? -41.014 40.879 22.513 1.00 84.13 11 VAL G CA 1
ATOM 1472 C C . VAL G 1 11 ? -40.199 42.097 22.099 1.00 83.16 11 VAL G C 1
ATOM 1473 O O . VAL G 1 11 ? -39.332 42.012 21.220 1.00 81.40 11 VAL G O 1
ATOM 1477 N N . ALA G 1 12 ? -40.453 43.245 22.732 1.00 85.16 12 ALA G N 1
ATOM 1478 C CA . ALA G 1 12 ? -39.665 44.439 22.446 1.00 85.65 12 ALA G CA 1
ATOM 1479 C C . ALA G 1 12 ? -38.218 44.277 22.889 1.00 89.27 12 ALA G C 1
ATOM 1480 O O . ALA G 1 12 ? -37.325 44.923 22.329 1.00 93.00 12 ALA G O 1
ATOM 1482 N N . TYR G 1 13 ? -37.965 43.429 23.889 1.00 86.96 13 TYR G N 1
ATOM 1483 C CA . TYR G 1 13 ? -36.602 43.236 24.372 1.00 83.64 13 TYR G CA 1
ATOM 1484 C C . TYR G 1 13 ? -35.790 42.360 23.425 1.00 80.03 13 TYR G C 1
ATOM 1485 O O . TYR G 1 13 ? -34.633 42.674 23.127 1.00 76.02 13 TYR G O 1
ATOM 1494 N N . TYR G 1 14 ? -36.380 41.267 22.935 1.00 81.22 14 TYR G N 1
ATOM 1495 C CA . TYR G 1 14 ? -35.643 40.370 22.050 1.00 81.07 14 TYR G CA 1
ATOM 1496 C C . TYR G 1 14 ? -35.447 40.986 20.670 1.00 83.07 14 TYR G C 1
ATOM 1497 O O . TYR G 1 14 ? -34.372 40.852 20.075 1.00 84.49 14 TYR G O 1
ATOM 1506 N N . THR G 1 15 ? -36.474 41.661 20.141 1.00 83.72 15 THR G N 1
ATOM 1507 C CA . THR G 1 15 ? -36.311 42.365 18.872 1.00 83.75 15 THR G CA 1
ATOM 1508 C C . THR G 1 15 ? -35.222 43.425 18.963 1.00 82.47 15 THR G C 1
ATOM 1509 O O . THR G 1 15 ? -34.508 43.668 17.982 1.00 80.90 15 THR G O 1
ATOM 1513 N N . ALA G 1 16 ? -35.078 44.065 20.126 1.00 82.74 16 ALA G N 1
ATOM 1514 C CA . ALA G 1 16 ? -33.986 45.012 20.318 1.00 81.13 16 ALA G CA 1
ATOM 1515 C C . ALA G 1 16 ? -32.637 44.307 20.288 1.00 83.74 16 ALA G C 1
ATOM 1516 O O . ALA G 1 16 ? -31.683 44.804 19.679 1.00 85.15 16 ALA G O 1
ATOM 1518 N N . LEU G 1 17 ? -32.538 43.146 20.940 1.00 80.68 17 LEU G N 1
ATOM 1519 C CA . LEU G 1 17 ? -31.293 42.386 20.909 1.00 74.80 17 LEU G CA 1
ATOM 1520 C C . LEU G 1 17 ? -31.005 41.859 19.511 1.00 73.27 17 LEU G C 1
ATOM 1521 O O . LEU G 1 17 ? -29.847 41.832 19.078 1.00 71.72 17 LEU G O 1
ATOM 1526 N N . ILE G 1 18 ? -32.046 41.433 18.793 1.00 72.79 18 ILE G N 1
ATOM 1527 C CA . ILE G 1 18 ? -31.870 40.986 17.414 1.00 74.21 18 ILE G CA 1
ATOM 1528 C C . ILE G 1 18 ? -31.419 42.147 16.536 1.00 75.85 18 ILE G C 1
ATOM 1529 O O . ILE G 1 18 ? -30.540 41.992 15.680 1.00 77.31 18 ILE G O 1
ATOM 1534 N N . ALA G 1 19 ? -32.010 43.329 16.735 1.00 76.50 19 ALA G N 1
ATOM 1535 C CA . ALA G 1 19 ? -31.533 44.515 16.033 1.00 77.97 19 ALA G CA 1
ATOM 1536 C C . ALA G 1 19 ? -30.104 44.853 16.433 1.00 81.75 19 ALA G C 1
ATOM 1537 O O . ALA G 1 19 ? -29.299 45.261 15.586 1.00 81.07 19 ALA G O 1
ATOM 1539 N N . LEU G 1 20 ? -29.773 44.691 17.716 1.00 83.09 20 LEU G N 1
ATOM 1540 C CA . LEU G 1 20 ? -28.408 44.928 18.167 1.00 79.57 20 LEU G CA 1
ATOM 1541 C C . LEU G 1 20 ? -27.430 43.957 17.519 1.00 80.64 20 LEU G C 1
ATOM 1542 O O . LEU G 1 20 ? -26.306 44.344 17.180 1.00 81.58 20 LEU G O 1
ATOM 1547 N N . ILE G 1 21 ? -27.842 42.702 17.324 1.00 81.03 21 ILE G N 1
ATOM 1548 C CA . ILE G 1 21 ? -26.954 41.716 16.717 1.00 78.19 21 ILE G CA 1
ATOM 1549 C C . ILE G 1 21 ? -26.731 42.026 15.242 1.00 81.19 21 ILE G C 1
ATOM 1550 O O . ILE G 1 21 ? -25.602 41.947 14.744 1.00 86.01 21 ILE G O 1
ATOM 1555 N N . PHE G 1 22 ? -27.797 42.378 14.517 1.00 81.39 22 PHE G N 1
ATOM 1556 C CA . PHE G 1 22 ? -27.643 42.715 13.104 1.00 83.95 22 PHE G CA 1
ATOM 1557 C C . PHE G 1 22 ? -26.752 43.933 12.911 1.00 87.01 22 PHE G C 1
ATOM 1558 O O . PHE G 1 22 ? -26.016 44.012 11.921 1.00 87.79 22 PHE G O 1
ATOM 1566 N N . ALA G 1 23 ? -26.805 44.892 13.836 1.00 88.12 23 ALA G N 1
ATOM 1567 C CA . ALA G 1 23 ? -25.914 46.042 13.747 1.00 87.66 23 ALA G CA 1
ATOM 1568 C C . ALA G 1 23 ? -24.464 45.626 13.962 1.00 86.58 23 ALA G C 1
ATOM 1569 O O . ALA G 1 23 ? -23.558 46.153 13.307 1.00 87.48 23 ALA G O 1
ATOM 1571 N N . ILE G 1 24 ? -24.228 44.679 14.871 1.00 87.77 24 ILE G N 1
ATOM 1572 C CA . ILE G 1 24 ? -22.878 44.164 15.077 1.00 89.72 24 ILE G CA 1
ATOM 1573 C C . ILE G 1 24 ? -22.477 43.229 13.939 1.00 99.03 24 ILE G C 1
ATOM 1574 O O . ILE G 1 24 ? -21.293 43.140 13.591 1.00 104.74 24 ILE G O 1
ATOM 1579 N N . LEU G 1 25 ? -23.439 42.530 13.332 1.00 102.06 25 LEU G N 1
ATOM 1580 C CA . LEU G 1 25 ? -23.118 41.705 12.172 1.00 107.72 25 LEU G CA 1
ATOM 1581 C C . LEU G 1 25 ? -22.744 42.556 10.965 1.00 115.35 25 LEU G C 1
ATOM 1582 O O . LEU G 1 25 ? -21.951 42.120 10.123 1.00 119.11 25 LEU G O 1
ATOM 1587 N N . ALA G 1 26 ? -23.292 43.768 10.866 1.00 119.61 26 ALA G N 1
ATOM 1588 C CA . ALA G 1 26 ? -22.958 44.639 9.745 1.00 124.19 26 ALA G CA 1
ATOM 1589 C C . ALA G 1 26 ? -21.568 45.244 9.898 1.00 131.57 26 ALA G C 1
ATOM 1590 O O . ALA G 1 26 ? -20.810 45.316 8.924 1.00 132.63 26 ALA G O 1
ATOM 1592 N N . THR G 1 27 ? -21.212 45.678 11.110 1.00 138.76 27 THR G N 1
ATOM 1593 C CA . THR G 1 27 ? -19.906 46.291 11.322 1.00 140.24 27 THR G CA 1
ATOM 1594 C C . THR G 1 27 ? -18.769 45.281 11.228 1.00 141.81 27 THR G C 1
ATOM 1595 O O . THR G 1 27 ? -17.611 45.683 11.073 1.00 145.23 27 THR G O 1
ATOM 1599 N N . ARG G 1 28 ? -19.068 43.989 11.314 1.00 139.92 28 ARG G N 1
ATOM 1600 C CA . ARG G 1 28 ? -18.051 42.957 11.153 1.00 141.26 28 ARG G CA 1
ATOM 1601 C C . ARG G 1 28 ? -18.435 41.994 10.033 1.00 138.31 28 ARG G C 1
ATOM 1602 O O . ARG G 1 28 ? -18.413 42.357 8.856 1.00 137.58 28 ARG G O 1
ATOM 1610 N N . GLU H 1 1 ? -45.735 42.388 40.298 1.00 199.54 1 GLU H N 1
ATOM 1611 C CA . GLU H 1 1 ? -46.393 43.677 40.124 1.00 199.82 1 GLU H CA 1
ATOM 1612 C C . GLU H 1 1 ? -46.271 44.148 38.678 1.00 198.91 1 GLU H C 1
ATOM 1613 O O . GLU H 1 1 ? -45.326 43.776 37.981 1.00 195.95 1 GLU H O 1
ATOM 1619 N N . PRO H 1 2 ? -47.227 44.963 38.221 1.00 203.11 2 PRO H N 1
ATOM 1620 C CA . PRO H 1 2 ? -47.124 45.530 36.865 1.00 199.18 2 PRO H CA 1
ATOM 1621 C C . PRO H 1 2 ? -45.906 46.416 36.666 1.00 185.59 2 PRO H C 1
ATOM 1622 O O . PRO H 1 2 ? -45.653 46.838 35.530 1.00 194.04 2 PRO H O 1
ATOM 1626 N N . GLU H 1 3 ? -45.152 46.715 37.729 1.00 162.69 3 GLU H N 1
ATOM 1627 C CA . GLU H 1 3 ? -43.927 47.493 37.587 1.00 151.88 3 GLU H CA 1
ATOM 1628 C C . GLU H 1 3 ? -42.905 46.776 36.715 1.00 140.86 3 GLU H C 1
ATOM 1629 O O . GLU H 1 3 ? -42.144 47.426 35.990 1.00 142.80 3 GLU H O 1
ATOM 1635 N N . THR H 1 4 ? -42.872 45.442 36.773 1.00 132.53 4 THR H N 1
ATOM 1636 C CA . THR H 1 4 ? -41.896 44.684 35.997 1.00 126.26 4 THR H CA 1
ATOM 1637 C C . THR H 1 4 ? -42.098 44.896 34.502 1.00 122.39 4 THR H C 1
ATOM 1638 O O . THR H 1 4 ? -41.138 45.145 33.764 1.00 122.08 4 THR H O 1
ATOM 1642 N N . ALA H 1 5 ? -43.348 44.799 34.039 1.00 119.75 5 ALA H N 1
ATOM 1643 C CA . ALA H 1 5 ? -43.633 44.979 32.619 1.00 113.43 5 ALA H CA 1
ATOM 1644 C C . ALA H 1 5 ? -43.236 46.368 32.139 1.00 107.64 5 ALA H C 1
ATOM 1645 O O . ALA H 1 5 ? -42.786 46.528 30.998 1.00 103.17 5 ALA H O 1
ATOM 1647 N N . LEU H 1 6 ? -43.394 47.382 32.990 1.00 109.29 6 LEU H N 1
ATOM 1648 C CA . LEU H 1 6 ? -42.976 48.728 32.615 1.00 107.50 6 LEU H CA 1
ATOM 1649 C C . LEU H 1 6 ? -41.458 48.828 32.532 1.00 106.90 6 LEU H C 1
ATOM 1650 O O . LEU H 1 6 ? -40.921 49.460 31.615 1.00 107.30 6 LEU H O 1
ATOM 1655 N N . LEU H 1 7 ? -40.749 48.207 33.477 1.00 102.02 7 LEU H N 1
ATOM 1656 C CA . LEU H 1 7 ? -39.292 48.288 33.477 1.00 97.44 7 LEU H CA 1
ATOM 1657 C C . LEU H 1 7 ? -38.693 47.509 32.312 1.00 93.12 7 LEU H C 1
ATOM 1658 O O . LEU H 1 7 ? -37.737 47.972 31.678 1.00 92.10 7 LEU H O 1
ATOM 1663 N N . VAL H 1 8 ? -39.239 46.327 32.011 1.00 91.88 8 VAL H N 1
ATOM 1664 C CA . VAL H 1 8 ? -38.758 45.558 30.864 1.00 89.52 8 VAL H CA 1
ATOM 1665 C C . VAL H 1 8 ? -38.978 46.337 29.572 1.00 93.57 8 VAL H C 1
ATOM 1666 O O . VAL H 1 8 ? -38.120 46.346 28.681 1.00 92.63 8 VAL H O 1
ATOM 1670 N N . ALA H 1 9 ? -40.125 47.014 29.454 1.00 95.31 9 ALA H N 1
ATOM 1671 C CA . ALA H 1 9 ? -40.383 47.846 28.285 1.00 94.63 9 ALA H CA 1
ATOM 1672 C C . ALA H 1 9 ? -39.453 49.051 28.217 1.00 96.54 9 ALA H C 1
ATOM 1673 O O . ALA H 1 9 ? -39.217 49.576 27.123 1.00 93.68 9 ALA H O 1
ATOM 1675 N N . PHE H 1 10 ? -38.926 49.500 29.360 1.00 99.71 10 PHE H N 1
ATOM 1676 C CA . PHE H 1 10 ? -37.948 50.582 29.361 1.00 100.55 10 PHE H CA 1
ATOM 1677 C C . PHE H 1 10 ? -36.575 50.095 28.916 1.00 95.48 10 PHE H C 1
ATOM 1678 O O . PHE H 1 10 ? -35.888 50.783 28.152 1.00 93.66 10 PHE H O 1
ATOM 1686 N N . VAL H 1 11 ? -36.157 48.918 29.390 1.00 92.39 11 VAL H N 1
ATOM 1687 C CA . VAL H 1 11 ? -34.889 48.346 28.943 1.00 89.11 11 VAL H CA 1
ATOM 1688 C C . VAL H 1 11 ? -34.943 48.049 27.451 1.00 88.89 11 VAL H C 1
ATOM 1689 O O . VAL H 1 11 ? -33.964 48.263 26.723 1.00 87.53 11 VAL H O 1
ATOM 1693 N N . ALA H 1 12 ? -36.087 47.552 26.973 1.00 88.31 12 ALA H N 1
ATOM 1694 C CA . ALA H 1 12 ? -36.247 47.291 25.548 1.00 84.53 12 ALA H CA 1
ATOM 1695 C C . ALA H 1 12 ? -36.155 48.580 24.743 1.00 87.21 12 ALA H C 1
ATOM 1696 O O . ALA H 1 12 ? -35.607 48.596 23.635 1.00 82.92 12 ALA H O 1
ATOM 1698 N N . TYR H 1 13 ? -36.694 49.672 25.288 1.00 93.67 13 TYR H N 1
ATOM 1699 C CA . TYR H 1 13 ? -36.638 50.954 24.598 1.00 95.83 13 TYR H CA 1
ATOM 1700 C C . TYR H 1 13 ? -35.201 51.433 24.441 1.00 94.52 13 TYR H C 1
ATOM 1701 O O . TYR H 1 13 ? -34.801 51.876 23.359 1.00 93.26 13 TYR H O 1
ATOM 1710 N N . TYR H 1 14 ? -34.410 51.346 25.512 1.00 94.93 14 TYR H N 1
ATOM 1711 C CA . TYR H 1 14 ? -33.039 51.844 25.467 1.00 92.74 14 TYR H CA 1
ATOM 1712 C C . TYR H 1 14 ? -32.129 50.900 24.690 1.00 85.73 14 TYR H C 1
ATOM 1713 O O . TYR H 1 14 ? -31.230 51.353 23.972 1.00 83.89 14 TYR H O 1
ATOM 1722 N N . THR H 1 15 ? -32.340 49.586 24.823 1.00 81.03 15 THR H N 1
ATOM 1723 C CA . THR H 1 15 ? -31.584 48.631 24.016 1.00 76.75 15 THR H CA 1
ATOM 1724 C C . THR H 1 15 ? -31.827 48.859 22.530 1.00 74.29 15 THR H C 1
ATOM 1725 O O . THR H 1 15 ? -30.902 48.748 21.716 1.00 69.08 15 THR H O 1
ATOM 1729 N N . ALA H 1 16 ? -33.073 49.172 22.160 1.00 76.66 16 ALA H N 1
ATOM 1730 C CA . ALA H 1 16 ? -33.376 49.488 20.770 1.00 72.76 16 ALA H CA 1
ATOM 1731 C C . ALA H 1 16 ? -32.661 50.761 20.334 1.00 73.11 16 ALA H C 1
ATOM 1732 O O . ALA H 1 16 ? -32.142 50.836 19.214 1.00 73.45 16 ALA H O 1
ATOM 1734 N N . LEU H 1 17 ? -32.620 51.770 21.207 1.00 73.83 17 LEU H N 1
ATOM 1735 C CA . LEU H 1 17 ? -31.881 52.988 20.893 1.00 75.94 17 LEU H CA 1
ATOM 1736 C C . LEU H 1 17 ? -30.395 52.699 20.724 1.00 78.39 17 LEU H C 1
ATOM 1737 O O . LEU H 1 17 ? -29.753 53.238 19.816 1.00 76.95 17 LEU H O 1
ATOM 1742 N N . ILE H 1 18 ? -29.827 51.862 21.598 1.00 80.97 18 ILE H N 1
ATOM 1743 C CA . ILE H 1 18 ? -28.440 51.439 21.424 1.00 80.36 18 ILE H CA 1
ATOM 1744 C C . ILE H 1 18 ? -28.278 50.700 20.102 1.00 82.08 18 ILE H C 1
ATOM 1745 O O . ILE H 1 18 ? -27.285 50.884 19.387 1.00 80.21 18 ILE H O 1
ATOM 1750 N N . ALA H 1 19 ? -29.257 49.861 19.751 1.00 85.63 19 ALA H N 1
ATOM 1751 C CA . ALA H 1 19 ? -29.216 49.164 18.469 1.00 88.55 19 ALA H CA 1
ATOM 1752 C C . ALA H 1 19 ? -29.270 50.139 17.301 1.00 90.18 19 ALA H C 1
ATOM 1753 O O . ALA H 1 19 ? -28.709 49.861 16.234 1.00 87.95 19 ALA H O 1
ATOM 1755 N N . LEU H 1 20 ? -29.938 51.280 17.482 1.00 95.69 20 LEU H N 1
ATOM 1756 C CA . LEU H 1 20 ? -29.953 52.304 16.443 1.00 97.66 20 LEU H CA 1
ATOM 1757 C C . LEU H 1 20 ? -28.579 52.937 16.272 1.00 101.28 20 LEU H C 1
ATOM 1758 O O . LEU H 1 20 ? -28.134 53.169 15.143 1.00 101.78 20 LEU H O 1
ATOM 1763 N N . ILE H 1 21 ? -27.893 53.224 17.380 1.00 101.51 21 ILE H N 1
ATOM 1764 C CA . ILE H 1 21 ? -26.598 53.891 17.294 1.00 101.83 21 ILE H CA 1
ATOM 1765 C C . ILE H 1 21 ? -25.569 52.980 16.637 1.00 100.15 21 ILE H C 1
ATOM 1766 O O . ILE H 1 21 ? -24.748 53.432 15.831 1.00 101.43 21 ILE H O 1
ATOM 1771 N N . PHE H 1 22 ? -25.595 51.686 16.965 1.00 99.64 22 PHE H N 1
ATOM 1772 C CA . PHE H 1 22 ? -24.698 50.751 16.295 1.00 101.78 22 PHE H CA 1
ATOM 1773 C C . PHE H 1 22 ? -25.050 50.600 14.822 1.00 104.28 22 PHE H C 1
ATOM 1774 O O . PHE H 1 22 ? -24.172 50.298 14.005 1.00 105.24 22 PHE H O 1
ATOM 1782 N N . ALA H 1 23 ? -26.319 50.803 14.463 1.00 106.15 23 ALA H N 1
ATOM 1783 C CA . ALA H 1 23 ? -26.694 50.794 13.054 1.00 106.83 23 ALA H CA 1
ATOM 1784 C C . ALA H 1 23 ? -26.127 52.008 12.330 1.00 110.85 23 ALA H C 1
ATOM 1785 O O . ALA H 1 23 ? -25.684 51.901 11.180 1.00 114.63 23 ALA H O 1
ATOM 1787 N N . ILE H 1 24 ? -26.132 53.171 12.985 1.00 112.15 24 ILE H N 1
ATOM 1788 C CA . ILE H 1 24 ? -25.489 54.350 12.411 1.00 114.37 24 ILE H CA 1
ATOM 1789 C C . ILE H 1 24 ? -23.975 54.175 12.412 1.00 117.09 24 ILE H C 1
ATOM 1790 O O . ILE H 1 24 ? -23.294 54.528 11.440 1.00 117.77 24 ILE H O 1
ATOM 1795 N N . LEU H 1 25 ? -23.425 53.623 13.499 1.00 120.01 25 LEU H N 1
ATOM 1796 C CA . LEU H 1 25 ? -22.003 53.292 13.531 1.00 120.17 25 LEU H CA 1
ATOM 1797 C C . LEU H 1 25 ? -21.638 52.304 12.435 1.00 120.04 25 LEU H C 1
ATOM 1798 O O . LEU H 1 25 ? -20.507 52.317 11.938 1.00 119.29 25 LEU H O 1
ATOM 1803 N N . ALA H 1 26 ? -22.576 51.440 12.046 1.00 123.70 26 ALA H N 1
ATOM 1804 C CA . ALA H 1 26 ? -22.335 50.564 10.906 1.00 127.46 26 ALA H CA 1
ATOM 1805 C C . ALA H 1 26 ? -22.418 51.334 9.595 1.00 132.04 26 ALA H C 1
ATOM 1806 O O . ALA H 1 26 ? -21.594 51.128 8.699 1.00 133.75 26 ALA H O 1
ATOM 1808 N N . THR H 1 27 ? -23.393 52.236 9.462 1.00 134.93 27 THR H N 1
ATOM 1809 C CA . THR H 1 27 ? -23.531 52.959 8.200 1.00 139.54 27 THR H CA 1
ATOM 1810 C C . THR H 1 27 ? -22.353 53.900 7.954 1.00 146.22 27 THR H C 1
ATOM 1811 O O . THR H 1 27 ? -21.958 54.105 6.800 1.00 149.20 27 THR H O 1
ATOM 1815 N N . ARG H 1 28 ? -21.759 54.455 9.012 1.00 150.40 28 ARG H N 1
ATOM 1816 C CA . ARG H 1 28 ? -20.674 55.417 8.841 1.00 153.85 28 ARG H CA 1
ATOM 1817 C C . ARG H 1 28 ? -19.291 54.777 8.794 1.00 158.78 28 ARG H C 1
ATOM 1818 O O . ARG H 1 28 ? -18.392 55.321 8.142 1.00 160.04 28 ARG H O 1
ATOM 1826 N N . ARG H 1 29 ? -19.086 53.643 9.466 1.00 163.90 29 ARG H N 1
ATOM 1827 C CA . ARG H 1 29 ? -17.770 53.016 9.509 1.00 169.86 29 ARG H CA 1
ATOM 1828 C C . ARG H 1 29 ? -17.569 51.941 8.450 1.00 176.43 29 ARG H C 1
ATOM 1829 O O . ARG H 1 29 ? -16.420 51.620 8.129 1.00 176.73 29 ARG H O 1
ATOM 1837 N N . LEU H 1 30 ? -18.645 51.390 7.901 1.00 185.54 30 LEU H N 1
ATOM 1838 C CA . LEU H 1 30 ? -18.552 50.321 6.913 1.00 190.11 30 LEU H CA 1
ATOM 1839 C C . LEU H 1 30 ? -18.336 50.885 5.506 1.00 198.52 30 LEU H C 1
ATOM 1840 O O . LEU H 1 30 ? -18.353 50.148 4.518 1.00 200.75 30 LEU H O 1
ATOM 1854 N N . GLU I 1 1 ? -20.176 41.394 1.557 1.00 172.79 1 GLU I N 1
ATOM 1855 C CA . GLU I 1 1 ? -19.189 42.138 2.334 1.00 173.34 1 GLU I CA 1
ATOM 1856 C C . GLU I 1 1 ? -19.277 43.663 2.133 1.00 174.61 1 GLU I C 1
ATOM 1857 O O . GLU I 1 1 ? -19.374 44.398 3.116 1.00 176.76 1 GLU I O 1
ATOM 1863 N N . PRO I 1 2 ? -19.246 44.160 0.873 1.00 173.35 2 PRO I N 1
ATOM 1864 C CA . PRO I 1 2 ? -19.267 45.617 0.687 1.00 173.55 2 PRO I CA 1
ATOM 1865 C C . PRO I 1 2 ? -20.676 46.187 0.694 1.00 170.11 2 PRO I C 1
ATOM 1866 O O . PRO I 1 2 ? -21.126 46.734 1.706 1.00 172.33 2 PRO I O 1
ATOM 1870 N N . GLU I 1 3 ? -21.382 46.069 -0.433 1.00 164.52 3 GLU I N 1
ATOM 1871 C CA . GLU I 1 3 ? -22.750 46.569 -0.498 1.00 156.81 3 GLU I CA 1
ATOM 1872 C C . GLU I 1 3 ? -23.704 45.698 0.309 1.00 148.92 3 GLU I C 1
ATOM 1873 O O . GLU I 1 3 ? -24.676 46.210 0.876 1.00 147.79 3 GLU I O 1
ATOM 1879 N N . THR I 1 4 ? -23.438 44.390 0.383 1.00 144.44 4 THR I N 1
ATOM 1880 C CA . THR I 1 4 ? -24.350 43.476 1.064 1.00 137.93 4 THR I CA 1
ATOM 1881 C C . THR I 1 4 ? -24.429 43.756 2.559 1.00 131.37 4 THR I C 1
ATOM 1882 O O . THR I 1 4 ? -25.477 43.533 3.175 1.00 129.90 4 THR I O 1
ATOM 1886 N N . ALA I 1 5 ? -23.339 44.228 3.163 1.00 129.25 5 ALA I N 1
ATOM 1887 C CA . ALA I 1 5 ? -23.354 44.519 4.590 1.00 125.84 5 ALA I CA 1
ATOM 1888 C C . ALA I 1 5 ? -23.979 45.871 4.906 1.00 120.20 5 ALA I C 1
ATOM 1889 O O . ALA I 1 5 ? -24.277 46.143 6.073 1.00 119.40 5 ALA I O 1
ATOM 1891 N N . LEU I 1 6 ? -24.179 46.724 3.899 1.00 115.63 6 LEU I N 1
ATOM 1892 C CA . LEU I 1 6 ? -24.949 47.944 4.117 1.00 111.91 6 LEU I CA 1
ATOM 1893 C C . LEU I 1 6 ? -26.437 47.636 4.232 1.00 110.34 6 LEU I C 1
ATOM 1894 O O . LEU I 1 6 ? -27.144 48.247 5.042 1.00 111.31 6 LEU I O 1
ATOM 1899 N N . LEU I 1 7 ? -26.931 46.693 3.423 1.00 107.65 7 LEU I N 1
ATOM 1900 C CA . LEU I 1 7 ? -28.327 46.286 3.534 1.00 106.31 7 LEU I CA 1
ATOM 1901 C C . LEU I 1 7 ? -28.626 45.701 4.906 1.00 104.36 7 LEU I C 1
ATOM 1902 O O . LEU I 1 7 ? -29.732 45.881 5.430 1.00 106.98 7 LEU I O 1
ATOM 1907 N N . VAL I 1 8 ? -27.653 45.008 5.505 1.00 100.23 8 VAL I N 1
ATOM 1908 C CA . VAL I 1 8 ? -27.825 44.475 6.852 1.00 98.78 8 VAL I CA 1
ATOM 1909 C C . VAL I 1 8 ? -27.955 45.602 7.868 1.00 97.70 8 VAL I C 1
ATOM 1910 O O . VAL I 1 8 ? -28.655 45.459 8.879 1.00 98.51 8 VAL I O 1
ATOM 1914 N N . ALA I 1 9 ? -27.282 46.733 7.631 1.00 96.03 9 ALA I N 1
ATOM 1915 C CA . ALA I 1 9 ? -27.406 47.866 8.540 1.00 97.20 9 ALA I CA 1
ATOM 1916 C C . ALA I 1 9 ? -28.830 48.404 8.539 1.00 101.03 9 ALA I C 1
ATOM 1917 O O . ALA I 1 9 ? -29.350 48.815 9.583 1.00 103.93 9 ALA I O 1
ATOM 1919 N N . PHE I 1 10 ? -29.480 48.406 7.372 1.00 99.14 10 PHE I N 1
ATOM 1920 C CA . PHE I 1 10 ? -30.866 48.853 7.299 1.00 100.27 10 PHE I CA 1
ATOM 1921 C C . PHE I 1 10 ? -31.802 47.906 8.037 1.00 94.20 10 PHE I C 1
ATOM 1922 O O . PHE I 1 10 ? -32.823 48.344 8.578 1.00 91.53 10 PHE I O 1
ATOM 1930 N N . VAL I 1 11 ? -31.479 46.612 8.062 1.00 90.98 11 VAL I N 1
ATOM 1931 C CA . VAL I 1 11 ? -32.279 45.659 8.824 1.00 87.47 11 VAL I CA 1
ATOM 1932 C C . VAL I 1 11 ? -32.216 45.986 10.309 1.00 88.97 11 VAL I C 1
ATOM 1933 O O . VAL I 1 11 ? -33.245 46.061 10.990 1.00 91.08 11 VAL I O 1
ATOM 1937 N N . ALA I 1 12 ? -31.004 46.190 10.833 1.00 89.19 12 ALA I N 1
ATOM 1938 C CA . ALA I 1 12 ? -30.857 46.581 12.231 1.00 90.04 12 ALA I CA 1
ATOM 1939 C C . ALA I 1 12 ? -31.543 47.910 12.512 1.00 90.43 12 ALA I C 1
ATOM 1940 O O . ALA I 1 12 ? -32.137 48.091 13.582 1.00 87.33 12 ALA I O 1
ATOM 1942 N N . TYR I 1 13 ? -31.473 48.847 11.566 1.00 89.95 13 TYR I N 1
ATOM 1943 C CA . TYR I 1 13 ? -32.153 50.126 11.730 1.00 89.20 13 TYR I CA 1
ATOM 1944 C C . TYR I 1 13 ? -33.665 49.943 11.810 1.00 88.86 13 TYR I C 1
ATOM 1945 O O . TYR I 1 13 ? -34.324 50.548 12.664 1.00 88.34 13 TYR I O 1
ATOM 1954 N N . TYR I 1 14 ? -34.231 49.102 10.940 1.00 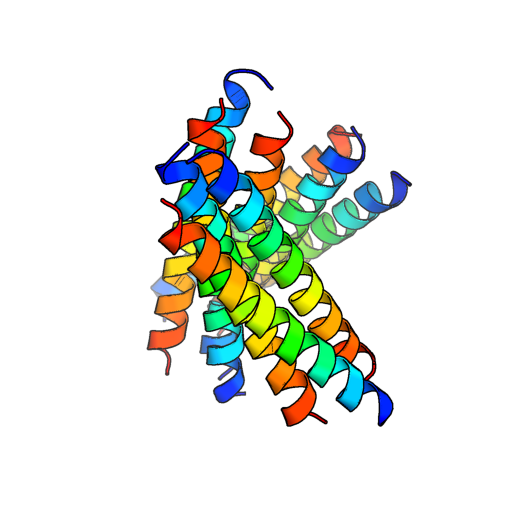89.37 14 TYR I N 1
ATOM 1955 C CA . TYR I 1 14 ? -35.677 48.900 10.931 1.00 88.18 14 TYR I CA 1
ATOM 1956 C C . TYR I 1 14 ? -36.138 48.033 12.095 1.00 84.02 14 TYR I C 1
ATOM 1957 O O . TYR I 1 14 ? -37.194 48.292 12.683 1.00 83.72 14 TYR I O 1
ATOM 1966 N N . THR I 1 15 ? -35.374 46.989 12.427 1.00 81.54 15 THR I N 1
ATOM 1967 C CA . THR I 1 15 ? -35.744 46.135 13.549 1.00 82.05 15 THR I CA 1
ATOM 1968 C C . THR I 1 15 ? -35.734 46.918 14.856 1.00 85.61 15 THR I C 1
ATOM 1969 O O . THR I 1 15 ? -36.588 46.705 15.725 1.00 86.97 15 THR I O 1
ATOM 1973 N N . ALA I 1 16 ? -34.783 47.845 15.005 1.00 88.73 16 ALA I N 1
ATOM 1974 C CA . ALA I 1 16 ? -34.717 48.652 16.218 1.00 87.67 16 ALA I CA 1
ATOM 1975 C C . ALA I 1 16 ? -35.936 49.555 16.349 1.00 88.16 16 ALA I C 1
ATOM 1976 O O . ALA I 1 16 ? -36.449 49.754 17.455 1.00 87.33 16 ALA I O 1
ATOM 1978 N N . LEU I 1 17 ? -36.404 50.125 15.235 1.00 86.63 17 LEU I N 1
ATOM 1979 C CA . LEU I 1 17 ? -37.625 50.921 15.276 1.00 82.68 17 LEU I CA 1
ATOM 1980 C C . LEU I 1 17 ? -38.821 50.062 15.657 1.00 79.79 17 LEU I C 1
ATOM 1981 O O . LEU I 1 17 ? -39.691 50.503 16.416 1.00 80.44 17 LEU I O 1
ATOM 1986 N N . ILE I 1 18 ? -38.878 48.831 15.142 1.00 77.16 18 ILE I N 1
ATOM 1987 C CA . ILE I 1 18 ? -39.955 47.914 15.508 1.00 75.53 18 ILE I CA 1
ATOM 1988 C C . ILE I 1 18 ? -39.908 47.610 17.001 1.00 79.71 18 ILE I C 1
ATOM 1989 O O . ILE I 1 18 ? -40.949 47.538 17.668 1.00 79.31 18 ILE I O 1
ATOM 1994 N N . ALA I 1 19 ? -38.701 47.439 17.550 1.00 83.29 19 ALA I N 1
ATOM 1995 C CA . ALA I 1 19 ? -38.561 47.206 18.985 1.00 82.31 19 ALA I CA 1
ATOM 1996 C C . ALA I 1 19 ? -39.000 48.417 19.798 1.00 86.54 19 ALA I C 1
ATOM 1997 O O . ALA I 1 19 ? -39.517 48.260 20.912 1.00 88.34 19 ALA I O 1
ATOM 1999 N N . LEU I 1 20 ? -38.800 49.625 19.264 1.00 86.22 20 LEU I N 1
ATOM 2000 C CA . LEU I 1 20 ? -39.298 50.822 19.933 1.00 85.86 20 LEU I CA 1
ATOM 2001 C C . LEU I 1 20 ? -40.821 50.855 19.934 1.00 85.02 20 LEU I C 1
ATOM 2002 O O . LEU I 1 20 ? -41.438 51.283 20.916 1.00 85.66 20 LEU I O 1
ATOM 2007 N N . ILE I 1 21 ? -41.443 50.400 18.844 1.00 83.73 21 ILE I N 1
ATOM 2008 C CA . ILE I 1 21 ? -42.899 50.381 18.765 1.00 81.62 21 ILE I CA 1
ATOM 2009 C C . ILE I 1 21 ? -43.471 49.393 19.770 1.00 79.40 21 ILE I C 1
ATOM 2010 O O . ILE I 1 21 ? -44.421 49.704 20.498 1.00 78.54 21 ILE I O 1
ATOM 2015 N N . PHE I 1 22 ? -42.904 48.185 19.822 1.00 80.14 22 PHE I N 1
ATOM 2016 C CA . PHE I 1 22 ? -43.375 47.191 20.780 1.00 82.31 22 PHE I CA 1
ATOM 2017 C C . PHE I 1 22 ? -43.167 47.653 22.216 1.00 83.57 22 PHE I C 1
ATOM 2018 O O . PHE I 1 22 ? -43.957 47.303 23.100 1.00 84.74 22 PHE I O 1
ATOM 2026 N N . ALA I 1 23 ? -42.117 48.441 22.470 1.00 82.58 23 ALA I N 1
ATOM 2027 C CA . ALA I 1 23 ? -41.921 48.993 23.805 1.00 81.24 23 ALA I CA 1
ATOM 2028 C C . ALA I 1 23 ? -43.003 50.007 24.154 1.00 84.27 23 ALA I C 1
ATOM 2029 O O . ALA I 1 23 ? -43.420 50.091 25.314 1.00 86.06 23 ALA I O 1
ATOM 2031 N N . ILE I 1 24 ? -43.472 50.778 23.171 1.00 83.43 24 ILE I N 1
ATOM 2032 C CA . ILE I 1 24 ? -44.574 51.699 23.425 1.00 82.75 24 ILE I CA 1
ATOM 2033 C C . ILE I 1 24 ? -45.878 50.931 23.597 1.00 85.49 24 ILE I C 1
ATOM 2034 O O . ILE I 1 24 ? -46.672 51.225 24.500 1.00 87.81 24 ILE I O 1
ATOM 2039 N N . LEU I 1 25 ? -46.119 49.930 22.744 1.00 85.99 25 LEU I N 1
ATOM 2040 C CA . LEU I 1 25 ? -47.339 49.137 22.857 1.00 88.19 25 LEU I CA 1
ATOM 2041 C C . LEU I 1 25 ? -47.380 48.370 24.172 1.00 94.78 25 LEU I C 1
ATOM 2042 O O . LEU I 1 25 ? -48.455 48.178 24.753 1.00 94.79 25 LEU I O 1
ATOM 2047 N N . ALA I 1 26 ? -46.221 47.917 24.656 1.00 102.30 26 ALA I N 1
ATOM 2048 C CA . ALA I 1 26 ? -46.178 47.286 25.970 1.00 105.96 26 ALA I CA 1
ATOM 2049 C C . ALA I 1 26 ? -46.485 48.287 27.075 1.00 110.80 26 ALA I C 1
ATOM 2050 O O . ALA I 1 26 ? -47.015 47.906 28.125 1.00 113.14 26 ALA I O 1
ATOM 2052 N N . THR I 1 27 ? -46.163 49.563 26.859 1.00 112.81 27 THR I N 1
ATOM 2053 C CA . THR I 1 27 ? -46.505 50.591 27.834 1.00 114.68 27 THR I CA 1
ATOM 2054 C C . THR I 1 27 ? -47.974 50.987 27.726 1.00 120.12 27 THR I C 1
ATOM 2055 O O . THR I 1 27 ? -48.651 51.155 28.746 1.00 122.89 27 THR I O 1
ATOM 2059 N N . ARG I 1 28 ? -48.485 51.126 26.500 1.00 122.79 28 ARG I N 1
ATOM 2060 C CA . ARG I 1 28 ? -49.897 51.437 26.310 1.00 128.44 28 ARG I CA 1
ATOM 2061 C C . ARG I 1 28 ? -50.811 50.303 26.752 1.00 134.13 28 ARG I C 1
ATOM 2062 O O . ARG I 1 28 ? -51.978 50.556 27.067 1.00 135.91 28 ARG I O 1
ATOM 2070 N N . ARG I 1 29 ? -50.316 49.063 26.778 1.00 140.59 29 ARG I N 1
ATOM 2071 C CA . ARG I 1 29 ? -51.151 47.954 27.225 1.00 146.60 29 ARG I CA 1
ATOM 2072 C C . ARG I 1 29 ? -51.496 48.076 28.704 1.00 151.18 29 ARG I C 1
ATOM 2073 O O . ARG I 1 29 ? -52.563 47.619 29.130 1.00 152.39 29 ARG I O 1
ATOM 2081 N N . LEU I 1 30 ? -50.620 48.686 29.493 1.00 152.65 30 LEU I N 1
ATOM 2082 C CA . LEU I 1 30 ? -50.894 48.926 30.904 1.00 157.33 30 LEU I CA 1
ATOM 2083 C C . LEU I 1 30 ? -51.366 50.360 31.128 1.00 162.02 30 LEU I C 1
ATOM 2084 O O . LEU I 1 30 ? -52.155 50.629 32.036 1.00 165.02 30 LEU I O 1
#

Solvent-accessible surface area: 15021 Å² total

Foldseek 3Di:
DVVVVVVVVVVVVVVVVVVVVVVVVVVD/DVVVVVVVVVVVVVVVVVVVVVVVVVVVVD/DPCPVVVVVVVVVVVVVVVVVVVVVVVVVD/DVVVVVVVVVVVVVVVVVVVVVVVVVVVD/DVVVVVVVVVVVVVVVVVVVVVVVVVVVVD/DVVVVVVVVVVVVVVVVVVVVVVVVVVVD/DPVVVVVVVVVVVVVVVVVVVVVVVVVD/DCVVVVVVVVVVVVVVVVVVVVVVVVVVVD/DPVVVVVVVVVVVVVVVVVVVVVVVVVVVD

Radius of gyration: 19.59 Å; Cα contacts (8 Å, |Δi|>4): 532; chains: 9; bounding box: 46×52×46 Å

Sequence (264 aa):
PETALLVAFVAYYTALIALIFAILATRREPETALLVAFVAYYTALIALIFAILATRRLEPETALLVAFVAYYTALIALIFAILATRRLPETALLVAFVAYYTALIALIFAILATRRLEPETALLVAFVAYYTALIALIFAILATRRLPETALLVAFVAYYTALIALIFAILATRRLEPETALLVAFVAYYTALIALIFAILATREPETALLVAFVAYYTALIALIFAILATRRLEPETALLVAFVAYYTALIALIFAILATRRL

B-factor: mean 110.7, std 34.39, range [56.49, 210.24]